Protein AF-0000000065780601 (afdb_homodimer)

Solvent-accessible surface area (backbone atoms only — not comparable to full-atom values): 18489 Å² total; per-residue (Å²): 105,70,64,53,46,48,47,38,50,72,31,42,46,76,39,71,47,32,96,43,83,76,26,50,31,74,37,64,61,49,22,31,56,34,36,69,33,41,49,44,54,45,48,54,55,41,64,73,44,72,86,64,72,60,55,32,28,30,16,36,70,53,62,6,26,47,55,23,36,40,34,15,58,74,68,60,27,23,38,42,67,35,33,52,77,89,72,63,92,61,67,62,46,74,34,68,38,72,49,102,80,61,71,47,53,38,25,33,48,57,82,72,43,46,71,75,35,30,33,34,40,24,37,49,64,37,39,58,32,47,69,59,50,32,48,47,51,52,41,43,74,43,46,22,43,58,51,38,34,40,26,50,33,30,31,70,90,51,42,10,65,60,55,38,42,75,69,57,23,48,76,46,61,65,35,77,48,79,81,92,106,71,63,53,46,48,46,37,50,72,30,41,47,76,39,71,46,33,97,42,81,76,24,52,30,75,38,62,62,50,22,32,56,33,35,69,33,40,48,44,54,44,50,53,54,41,64,74,44,70,83,65,71,60,54,31,29,30,15,36,71,54,62,6,25,46,56,24,35,40,33,15,57,74,70,60,27,24,38,41,66,34,32,52,76,89,73,62,92,61,65,63,48,75,32,68,39,72,49,100,78,60,71,48,54,38,26,33,49,58,81,73,43,46,74,76,36,28,33,36,40,25,37,48,65,37,39,59,34,47,71,58,52,31,47,47,52,53,40,43,75,43,45,24,42,57,52,38,33,38,26,51,32,29,32,70,90,52,41,10,65,60,54,38,41,74,71,55,25,48,75,47,61,65,35,76,47,78,82,91

Sequence (360 aa):
MTTQLDLIKSSIKSIPNYPKEGIIFRDITTLLEVPAAFKATIDLIVEQYRDKGITKVLGTESRGFIFGAPVALALGLPFELVRKPKKLPRETISQSYQLEYGQDTLEMHVDAISEGDNVLIIDDLLATGGTVEATVKLVQRLGGTVKHAAFVINLPELGGEKRLNNLGVDCYTLVNFEGHMTTQLDLIKSSIKSIPNYPKEGIIFRDITTLLEVPAAFKATIDLIVEQYRDKGITKVLGTESRGFIFGAPVALALGLPFELVRKPKKLPRETISQSYQLEYGQDTLEMHVDAISEGDNVLIIDDLLATGGTVEATVKLVQRLGGTVKHAAFVINLPELGGEKRLNNLGVDCYTLVNFEGH

Nearest PDB structures (foldseek):
  5znq-assembly1_B  TM=9.863E-01  e=1.635E-31  Yersinia pseudotuberculosis IP 32953
  8izj-assembly1_B  TM=9.910E-01  e=8.632E-31  Escherichia coli
  4lza-assembly1_B  TM=9.691E-01  e=2.434E-24  Thermoanaerobacter pseudethanolicus ATCC 33223
  4m0k-assembly2_D  TM=9.403E-01  e=2.024E-24  Rhodothermus marinus DSM 4252
  6hgq-assembly1_B  TM=9.469E-01  e=1.819E-22  Homo sapiens

Structure (mmCIF, N/CA/C/O backbone):
data_AF-0000000065780601-model_v1
#
loop_
_entity.id
_entity.type
_entity.pdbx_description
1 polymer 'Adenine phosphoribosyltransferase'
#
loop_
_atom_site.group_PDB
_atom_site.id
_atom_site.type_symbol
_atom_site.label_atom_id
_atom_site.label_alt_id
_atom_site.label_comp_id
_atom_site.label_asym_id
_atom_site.label_entity_id
_atom_site.label_seq_id
_atom_site.pdbx_PDB_ins_code
_atom_site.Cartn_x
_atom_site.Cartn_y
_atom_site.Cartn_z
_atom_site.occupancy
_atom_site.B_iso_or_equiv
_atom_site.auth_seq_id
_atom_site.auth_comp_id
_atom_site.auth_asym_id
_atom_site.auth_atom_id
_atom_site.pdbx_PDB_model_num
ATOM 1 N N . MET A 1 1 ? -12.992 21.047 -10.648 1 59.22 1 MET A N 1
ATOM 2 C CA . MET A 1 1 ? -12.453 20.797 -9.312 1 59.22 1 MET A CA 1
ATOM 3 C C . MET A 1 1 ? -13.57 20.422 -8.336 1 59.22 1 MET A C 1
ATOM 5 O O . MET A 1 1 ? -13.469 19.422 -7.625 1 59.22 1 MET A O 1
ATOM 9 N N . THR A 1 2 ? -14.531 21.125 -8.359 1 68.88 2 THR A N 1
ATOM 10 C CA . THR A 1 2 ? -15.656 20.891 -7.469 1 68.88 2 THR A CA 1
ATOM 11 C C . THR A 1 2 ? -16.281 19.531 -7.758 1 68.88 2 THR A C 1
ATOM 13 O O . THR A 1 2 ? -16.547 18.75 -6.84 1 68.88 2 THR A O 1
ATOM 16 N N . THR A 1 3 ? -16.219 19.172 -9.031 1 91.06 3 THR A N 1
ATOM 17 C CA . THR A 1 3 ? -16.859 17.922 -9.422 1 91.06 3 THR A CA 1
ATOM 18 C C . THR A 1 3 ? -15.992 16.719 -9.031 1 91.06 3 THR A C 1
ATOM 20 O O . THR A 1 3 ? -16.516 15.711 -8.555 1 91.06 3 THR A O 1
ATOM 23 N N . GLN A 1 4 ? -14.719 16.891 -9.078 1 96.12 4 GLN A N 1
ATOM 24 C CA . GLN A 1 4 ? -13.82 15.797 -8.711 1 96.12 4 GLN A CA 1
ATOM 25 C C . GLN A 1 4 ? -13.844 15.547 -7.211 1 96.12 4 GLN A C 1
ATOM 27 O O . GLN A 1 4 ? -13.891 14.398 -6.766 1 96.12 4 GLN A O 1
ATOM 32 N N . LEU A 1 5 ? -13.82 16.656 -6.465 1 97.88 5 LEU A N 1
ATOM 33 C CA . LEU A 1 5 ? -13.844 16.547 -5.012 1 97.88 5 LEU A CA 1
ATOM 34 C C . LEU A 1 5 ? -15.156 15.93 -4.539 1 97.88 5 LEU A C 1
ATOM 36 O O . LEU A 1 5 ? -15.172 15.133 -3.598 1 97.88 5 LEU A O 1
ATOM 40 N N . ASP A 1 6 ? -16.219 16.266 -5.223 1 98 6 ASP A N 1
ATOM 41 C CA . ASP A 1 6 ? -17.516 15.695 -4.898 1 98 6 ASP A CA 1
ATOM 42 C C . ASP A 1 6 ? -17.547 14.195 -5.184 1 98 6 ASP A C 1
ATOM 44 O O . ASP A 1 6 ? -18.094 13.414 -4.402 1 98 6 ASP A O 1
ATOM 48 N N . LEU A 1 7 ? -16.984 13.836 -6.309 1 98.56 7 LEU A N 1
ATOM 49 C CA . LEU A 1 7 ? -16.906 12.422 -6.66 1 98.56 7 LEU A CA 1
ATOM 50 C C . LEU A 1 7 ? -16.094 11.648 -5.617 1 98.56 7 LEU A C 1
ATOM 52 O O . LEU A 1 7 ? -16.516 10.578 -5.18 1 98.56 7 LEU A O 1
ATOM 56 N N . ILE A 1 8 ? -14.977 12.203 -5.203 1 98.81 8 ILE A N 1
ATOM 57 C CA . ILE A 1 8 ? -14.133 11.57 -4.195 1 98.81 8 ILE A CA 1
ATOM 58 C C . ILE A 1 8 ? -14.914 11.422 -2.891 1 98.81 8 ILE A C 1
ATOM 60 O O . ILE A 1 8 ? -14.984 10.328 -2.328 1 98.81 8 ILE A O 1
ATOM 64 N N . LYS A 1 9 ? -15.516 12.492 -2.436 1 98.38 9 LYS A N 1
ATOM 65 C CA . LYS A 1 9 ? -16.219 12.484 -1.161 1 98.38 9 LYS A CA 1
ATOM 66 C C . LYS A 1 9 ? -17.375 11.492 -1.182 1 98.38 9 LYS A C 1
ATOM 68 O O . LYS A 1 9 ? -17.562 10.727 -0.23 1 98.38 9 LYS A O 1
ATOM 73 N N . SER A 1 10 ? -18.094 11.461 -2.312 1 98.25 10 SER A N 1
ATOM 74 C CA . SER A 1 10 ? -19.266 10.594 -2.404 1 98.25 10 SER A CA 1
ATOM 75 C C . SER A 1 10 ? -18.859 9.133 -2.537 1 98.25 10 SER A C 1
ATOM 77 O O . SER A 1 10 ? -19.688 8.234 -2.348 1 98.25 10 SER A O 1
ATOM 79 N N . SER A 1 11 ? -17.625 8.867 -2.869 1 98.56 11 SER A N 1
ATOM 80 C CA . SER A 1 11 ? -17.141 7.496 -3.037 1 98.56 11 SER A CA 1
ATOM 81 C C . SER A 1 11 ? -16.656 6.918 -1.713 1 98.56 11 SER A C 1
ATOM 83 O O . SER A 1 11 ? -16.297 5.742 -1.641 1 98.56 11 SER A O 1
ATOM 85 N N . ILE A 1 12 ? -16.656 7.707 -0.646 1 98.44 12 ILE A N 1
ATOM 86 C CA . ILE A 1 12 ? -16.188 7.246 0.657 1 98.44 12 ILE A CA 1
ATOM 87 C C . ILE A 1 12 ? -17.391 6.996 1.574 1 98.44 12 ILE A C 1
ATOM 89 O O . ILE A 1 12 ? -18.094 7.93 1.945 1 98.44 12 ILE A O 1
ATOM 93 N N . LYS A 1 13 ? -17.547 5.801 1.965 1 97.31 13 LYS A N 1
ATOM 94 C CA . LYS A 1 13 ? -18.672 5.426 2.828 1 97.31 13 LYS A CA 1
ATOM 95 C C . LYS A 1 13 ? -18.312 5.621 4.301 1 97.31 13 LYS A C 1
ATOM 97 O O . LYS A 1 13 ? -17.188 5.359 4.711 1 97.31 13 LYS A O 1
ATOM 102 N N . SER A 1 14 ? -19.234 6.051 5.043 1 97.31 14 SER A N 1
ATOM 103 C CA . SER A 1 14 ? -19.125 6.16 6.496 1 97.31 14 SER A CA 1
ATOM 104 C C . SER A 1 14 ? -19.719 4.938 7.191 1 97.31 14 SER A C 1
ATOM 106 O O . SER A 1 14 ? -20.891 4.613 6.992 1 97.31 14 SER A O 1
ATOM 108 N N . ILE A 1 15 ? -18.906 4.254 7.93 1 97.31 15 ILE A N 1
ATOM 109 C CA . ILE A 1 15 ? -19.312 3.053 8.648 1 97.31 15 ILE A CA 1
ATOM 110 C C . ILE A 1 15 ? -19.438 3.359 10.141 1 97.31 15 ILE A C 1
ATOM 112 O O . ILE A 1 15 ? -18.438 3.578 10.82 1 97.31 15 ILE A O 1
ATOM 116 N N . PRO A 1 16 ? -20.562 3.342 10.648 1 95.56 16 PRO A N 1
ATOM 117 C CA . PRO A 1 16 ? -20.719 3.645 12.07 1 95.56 16 PRO A CA 1
ATOM 118 C C . PRO A 1 16 ? -20.25 2.508 12.977 1 95.56 16 PRO A C 1
ATOM 120 O O . PRO A 1 16 ? -20.25 1.346 12.562 1 95.56 16 PRO A O 1
ATOM 123 N N . ASN A 1 17 ? -19.797 2.844 14.219 1 94.69 17 ASN A N 1
ATOM 124 C CA . ASN A 1 17 ? -19.469 1.913 15.297 1 94.69 17 ASN A CA 1
ATOM 125 C C . ASN A 1 17 ? -18.359 0.953 14.898 1 94.69 17 ASN A C 1
ATOM 127 O O . ASN A 1 17 ? -18.453 -0.25 15.148 1 94.69 17 ASN A O 1
ATOM 131 N N . TYR A 1 18 ? -17.406 1.501 14.234 1 93.38 18 TYR A N 1
ATOM 132 C CA . TYR A 1 18 ? -16.188 0.772 13.867 1 93.38 18 TYR A CA 1
ATOM 133 C C . TYR A 1 18 ? -14.953 1.629 14.078 1 93.38 18 TYR A C 1
ATOM 135 O O . TYR A 1 18 ? -14.914 2.791 13.672 1 93.38 18 TYR A O 1
ATOM 143 N N . PRO A 1 19 ? -13.992 1.051 14.609 1 90.94 19 PRO A N 1
ATOM 144 C CA . PRO A 1 19 ? -13.844 -0.302 15.156 1 90.94 19 PRO A CA 1
ATOM 145 C C . PRO A 1 19 ? -14.547 -0.48 16.5 1 90.94 19 PRO A C 1
ATOM 147 O O . PRO A 1 19 ? -14.688 -1.606 16.984 1 90.94 19 PRO A O 1
ATOM 150 N N . LYS A 1 20 ? -14.938 0.721 17.094 1 91 20 LYS A N 1
ATOM 151 C CA . LYS A 1 20 ? -15.664 0.668 18.359 1 91 20 LYS A CA 1
ATOM 152 C C . LYS A 1 20 ? -16.969 1.455 18.266 1 91 20 LYS A C 1
ATOM 154 O O . LYS A 1 20 ? -17.141 2.287 17.375 1 91 20 LYS A O 1
ATOM 159 N N . GLU A 1 21 ? -17.766 1.156 19.219 1 93.38 21 GLU A N 1
ATOM 160 C CA . GLU A 1 21 ? -19.031 1.875 19.281 1 93.38 21 GLU A CA 1
ATOM 161 C C . GLU A 1 21 ? -18.812 3.383 19.375 1 93.38 21 GLU A C 1
ATOM 163 O O . GLU A 1 21 ? -17.938 3.844 20.109 1 93.38 21 GLU A O 1
ATOM 168 N N . GLY A 1 22 ? -19.625 4.172 18.594 1 92 22 GLY A N 1
ATOM 169 C CA . GLY A 1 22 ? -19.547 5.625 18.672 1 92 22 GLY A CA 1
ATOM 170 C C . GLY A 1 22 ? -18.625 6.234 17.641 1 92 22 GLY A C 1
ATOM 171 O O . GLY A 1 22 ? -18.641 7.449 17.422 1 92 22 GLY A O 1
ATOM 172 N N . ILE A 1 23 ? -17.812 5.402 16.984 1 92.19 23 ILE A N 1
ATOM 173 C CA . ILE A 1 23 ? -16.844 5.883 16.016 1 92.19 23 ILE A CA 1
ATOM 174 C C . ILE A 1 23 ? -17.406 5.727 14.602 1 92.19 23 ILE A C 1
ATOM 176 O O . ILE A 1 23 ? -18.016 4.711 14.289 1 92.19 23 ILE A O 1
ATOM 180 N N . ILE A 1 24 ? -17.234 6.773 13.836 1 95.5 24 ILE A N 1
ATOM 181 C CA . ILE A 1 24 ? -17.594 6.684 12.422 1 95.5 24 ILE A CA 1
ATOM 182 C C . ILE A 1 24 ? -16.328 6.473 11.586 1 95.5 24 ILE A C 1
ATOM 184 O O . ILE A 1 24 ? -15.477 7.363 11.5 1 95.5 24 ILE A O 1
ATOM 188 N N . PHE A 1 25 ? -16.281 5.359 11 1 96.38 25 PHE A N 1
ATOM 189 C CA . PHE A 1 25 ? -15.125 5.016 10.172 1 96.38 25 PHE A CA 1
ATOM 190 C C . PHE A 1 25 ? -15.336 5.461 8.734 1 96.38 25 PHE A C 1
ATOM 192 O O . PHE A 1 25 ? -16.391 5.215 8.148 1 96.38 25 PHE A O 1
ATOM 199 N N . ARG A 1 26 ? -14.375 6.129 8.188 1 97.62 26 ARG A N 1
ATOM 200 C CA . ARG A 1 26 ? -14.398 6.5 6.773 1 97.62 26 ARG A CA 1
ATOM 201 C C . ARG A 1 26 ? -13.68 5.457 5.922 1 97.62 26 ARG A C 1
ATOM 203 O O . ARG A 1 26 ? -12.453 5.363 5.953 1 97.62 26 ARG A O 1
ATOM 210 N N . ASP A 1 27 ? -14.438 4.734 5.195 1 97.75 27 ASP A N 1
ATOM 211 C CA . ASP A 1 27 ? -13.93 3.566 4.48 1 97.75 27 ASP A CA 1
ATOM 212 C C . ASP A 1 27 ? -13.328 3.965 3.137 1 97.75 27 ASP A C 1
ATOM 214 O O . ASP A 1 27 ? -14.047 4.152 2.154 1 97.75 27 ASP A O 1
ATOM 218 N N . ILE A 1 28 ? -12.023 4.012 3.078 1 97.94 28 ILE A N 1
ATOM 219 C CA . ILE A 1 28 ? -11.312 4.434 1.877 1 97.94 28 ILE A CA 1
ATOM 220 C C . ILE A 1 28 ? -11.438 3.363 0.796 1 97.94 28 ILE A C 1
ATOM 222 O O . ILE A 1 28 ? -11.203 3.633 -0.384 1 97.94 28 ILE A O 1
ATOM 226 N N . THR A 1 29 ? -11.773 2.076 1.163 1 98.38 29 THR A N 1
ATOM 227 C CA . THR A 1 29 ? -11.828 1.005 0.174 1 98.38 29 THR A CA 1
ATOM 228 C C . THR A 1 29 ? -12.93 1.271 -0.85 1 98.38 29 THR A C 1
ATOM 230 O O . THR A 1 29 ? -12.797 0.897 -2.018 1 98.38 29 THR A O 1
ATOM 233 N N . THR A 1 30 ? -14 1.952 -0.439 1 98.69 30 THR A N 1
ATOM 234 C CA . THR A 1 30 ? -15.094 2.223 -1.367 1 98.69 30 THR A CA 1
ATOM 235 C C . THR A 1 30 ? -14.664 3.23 -2.43 1 98.69 30 THR A C 1
ATOM 237 O O . THR A 1 30 ? -15.141 3.184 -3.566 1 98.69 30 THR A O 1
ATOM 240 N N . LEU A 1 31 ? -13.758 4.109 -2.092 1 98.81 31 LEU A N 1
ATOM 241 C CA . LEU A 1 31 ? -13.172 5.016 -3.072 1 98.81 31 LEU A CA 1
ATOM 242 C C . LEU A 1 31 ? -12.367 4.242 -4.113 1 98.81 31 LEU A C 1
ATOM 244 O O . LEU A 1 31 ? -12.453 4.535 -5.309 1 98.81 31 LEU A O 1
ATOM 248 N N . LEU A 1 32 ? -11.609 3.225 -3.705 1 98.88 32 LEU A N 1
ATOM 249 C CA . LEU A 1 32 ? -10.758 2.418 -4.574 1 98.88 32 LEU A CA 1
ATOM 250 C C . LEU A 1 32 ? -11.594 1.575 -5.527 1 98.88 32 LEU A C 1
ATOM 252 O O . LEU A 1 32 ? -11.102 1.135 -6.57 1 98.88 32 LEU A O 1
ATOM 256 N N . GLU A 1 33 ? -12.859 1.367 -5.203 1 98.56 33 GLU A N 1
ATOM 257 C CA . GLU A 1 33 ? -13.781 0.583 -6.02 1 98.56 33 GLU A CA 1
ATOM 258 C C . GLU A 1 33 ? -14.352 1.417 -7.16 1 98.56 33 GLU A C 1
ATOM 260 O O . GLU A 1 33 ? -15.008 0.884 -8.062 1 98.56 33 GLU A O 1
ATOM 265 N N . VAL A 1 34 ? -14.078 2.721 -7.105 1 98.69 34 VAL A N 1
ATOM 266 C CA . VAL A 1 34 ? -14.516 3.652 -8.141 1 98.69 34 VAL A CA 1
ATOM 267 C C . VAL A 1 34 ? -13.305 4.207 -8.883 1 98.69 34 VAL A C 1
ATOM 269 O O . VAL A 1 34 ? -12.719 5.207 -8.469 1 98.69 34 VAL A O 1
ATOM 272 N N . PRO A 1 35 ? -12.992 3.594 -10.062 1 98.81 35 PRO A N 1
ATOM 273 C CA . PRO A 1 35 ? -11.758 3.934 -10.773 1 98.81 35 PRO A CA 1
ATOM 274 C C . PRO A 1 35 ? -11.625 5.43 -11.039 1 98.81 35 PRO A C 1
ATOM 276 O O . PRO A 1 35 ? -10.547 6 -10.867 1 98.81 35 PRO A O 1
ATOM 279 N N . ALA A 1 36 ? -12.68 6.086 -11.375 1 98.75 36 ALA A N 1
ATOM 280 C CA . ALA A 1 36 ? -12.625 7.516 -11.664 1 98.75 36 ALA A CA 1
ATOM 281 C C . ALA A 1 36 ? -12.289 8.32 -10.406 1 98.75 36 ALA A C 1
ATOM 283 O O . ALA A 1 36 ? -11.555 9.312 -10.477 1 98.75 36 ALA A O 1
ATOM 284 N N . ALA A 1 37 ? -12.797 7.934 -9.258 1 98.88 37 ALA A N 1
ATOM 285 C CA . ALA A 1 37 ? -12.508 8.617 -8 1 98.88 37 ALA A CA 1
ATOM 286 C C . ALA A 1 37 ? -11.047 8.406 -7.59 1 98.88 37 ALA A C 1
ATOM 288 O O . ALA A 1 37 ? -10.391 9.336 -7.133 1 98.88 37 ALA A O 1
ATOM 289 N N . PHE A 1 38 ? -10.617 7.156 -7.754 1 98.88 38 PHE A N 1
ATOM 290 C CA . PHE A 1 38 ? -9.227 6.852 -7.449 1 98.88 38 PHE A CA 1
ATOM 291 C C . PHE A 1 38 ? -8.289 7.672 -8.328 1 98.88 38 PHE A C 1
ATOM 293 O O . PHE A 1 38 ? -7.359 8.312 -7.824 1 98.88 38 PHE A O 1
ATOM 300 N N . LYS A 1 39 ? -8.57 7.715 -9.594 1 98.88 39 LYS A N 1
ATOM 301 C CA . LYS A 1 39 ? -7.773 8.5 -10.531 1 98.88 39 LYS A CA 1
ATOM 302 C C . LYS A 1 39 ? -7.801 9.977 -10.172 1 98.88 39 LYS A C 1
ATOM 304 O O . LYS A 1 39 ? -6.766 10.648 -10.203 1 98.88 39 LYS A O 1
ATOM 309 N N . ALA A 1 40 ? -8.961 10.508 -9.844 1 98.88 40 ALA A N 1
ATOM 310 C CA . ALA A 1 40 ? -9.086 11.914 -9.469 1 98.88 40 ALA A CA 1
ATOM 311 C C . ALA A 1 40 ? -8.242 12.227 -8.242 1 98.88 40 ALA A C 1
ATOM 313 O O . ALA A 1 40 ? -7.605 13.281 -8.172 1 98.88 40 ALA A O 1
ATOM 314 N N . THR A 1 41 ? -8.25 11.312 -7.293 1 98.94 41 THR A N 1
ATOM 315 C CA . THR A 1 41 ? -7.469 11.484 -6.07 1 98.94 41 THR A CA 1
ATOM 316 C C . THR A 1 41 ? -5.984 11.641 -6.395 1 98.94 41 THR A C 1
ATOM 318 O O . THR A 1 41 ? -5.348 12.602 -5.949 1 98.94 41 THR A O 1
ATOM 321 N N . ILE A 1 42 ? -5.453 10.734 -7.199 1 98.88 42 ILE A N 1
ATOM 322 C CA . ILE A 1 42 ? -4.035 10.75 -7.547 1 98.88 42 ILE A CA 1
ATOM 323 C C . ILE A 1 42 ? -3.719 11.992 -8.367 1 98.88 42 ILE A C 1
ATOM 325 O O . ILE A 1 42 ? -2.74 12.695 -8.094 1 98.88 42 ILE A O 1
ATOM 329 N N . ASP A 1 43 ? -4.547 12.297 -9.32 1 98.81 43 ASP A N 1
ATOM 330 C CA . ASP A 1 43 ? -4.312 13.422 -10.219 1 98.81 43 ASP A CA 1
ATOM 331 C C . ASP A 1 43 ? -4.246 14.742 -9.445 1 98.81 43 ASP A C 1
ATOM 333 O O . ASP A 1 43 ? -3.381 15.578 -9.703 1 98.81 43 ASP A O 1
ATOM 337 N N . LEU A 1 44 ? -5.137 14.945 -8.523 1 98.81 44 LEU A N 1
ATOM 338 C CA . LEU A 1 44 ? -5.184 16.188 -7.758 1 98.81 44 LEU A CA 1
ATOM 339 C C . LEU A 1 44 ? -3.93 16.344 -6.906 1 98.81 44 LEU A C 1
ATOM 341 O O . LEU A 1 44 ? -3.357 17.438 -6.836 1 98.81 44 LEU A O 1
ATOM 345 N N . ILE A 1 45 ? -3.51 15.266 -6.27 1 98.81 45 ILE A N 1
ATOM 346 C CA . ILE A 1 45 ? -2.314 15.344 -5.434 1 98.81 45 ILE A CA 1
ATOM 347 C C . ILE A 1 45 ? -1.09 15.602 -6.309 1 98.81 45 ILE A C 1
ATOM 349 O O . ILE A 1 45 ? -0.248 16.438 -5.98 1 98.81 45 ILE A O 1
ATOM 353 N N . VAL A 1 46 ? -0.979 14.906 -7.426 1 98.88 46 VAL A N 1
ATOM 354 C CA . VAL A 1 46 ? 0.143 15.07 -8.344 1 98.88 46 VAL A CA 1
ATOM 355 C C . VAL A 1 46 ? 0.191 16.516 -8.844 1 98.88 46 VAL A C 1
ATOM 357 O O . VAL A 1 46 ? 1.257 17.125 -8.867 1 98.88 46 VAL A O 1
ATOM 360 N N . GLU A 1 47 ? -0.954 17.016 -9.234 1 98.62 47 GLU A N 1
ATOM 361 C CA . GLU A 1 47 ? -1.028 18.375 -9.742 1 98.62 47 GLU A CA 1
ATOM 362 C C . GLU A 1 47 ? -0.587 19.375 -8.672 1 98.62 47 GLU A C 1
ATOM 364 O O . GLU A 1 47 ? 0.126 20.344 -8.977 1 98.62 47 GLU A O 1
ATOM 369 N N . GLN A 1 48 ? -0.945 19.172 -7.465 1 98.5 48 GLN A N 1
ATOM 370 C CA . GLN A 1 48 ? -0.631 20.047 -6.352 1 98.5 48 GLN A CA 1
ATOM 371 C C . GLN A 1 48 ? 0.876 20.156 -6.137 1 98.5 48 GLN A C 1
ATOM 373 O O . GLN A 1 48 ? 1.385 21.203 -5.746 1 98.5 48 GLN A O 1
ATOM 378 N N . TYR A 1 49 ? 1.619 19.062 -6.473 1 98.44 49 TYR A N 1
ATOM 379 C CA . TYR A 1 49 ? 2.994 19.031 -5.988 1 98.44 49 TYR A CA 1
ATOM 380 C C . TYR A 1 49 ? 3.979 18.922 -7.145 1 98.44 49 TYR A C 1
ATOM 382 O O . TYR A 1 49 ? 5.188 18.828 -6.93 1 98.44 49 TYR A O 1
ATOM 390 N N . ARG A 1 50 ? 3.584 18.891 -8.367 1 97.25 50 ARG A N 1
ATOM 391 C CA . ARG A 1 50 ? 4.41 18.766 -9.562 1 97.25 50 ARG A CA 1
ATOM 392 C C . ARG A 1 50 ? 5.512 19.812 -9.594 1 97.25 50 ARG A C 1
ATOM 394 O O . ARG A 1 50 ? 6.629 19.531 -10.031 1 97.25 50 ARG A O 1
ATOM 401 N N . ASP A 1 51 ? 5.336 21 -9.078 1 96.5 51 ASP A N 1
ATOM 402 C CA . ASP A 1 51 ? 6.309 22.078 -9.188 1 96.5 51 ASP A CA 1
ATOM 403 C C . ASP A 1 51 ? 6.672 22.641 -7.812 1 96.5 51 ASP A C 1
ATOM 405 O O . ASP A 1 51 ? 6.879 23.844 -7.652 1 96.5 51 ASP A O 1
ATOM 409 N N . LYS A 1 52 ? 6.785 21.688 -6.875 1 97.5 52 LYS A N 1
ATOM 410 C CA . LYS A 1 52 ? 7.047 22.172 -5.52 1 97.5 52 LYS A CA 1
ATOM 411 C C . LYS A 1 52 ? 8.43 21.734 -5.043 1 97.5 52 LYS A C 1
ATOM 413 O O . LYS A 1 52 ? 8.734 21.828 -3.852 1 97.5 52 LYS A O 1
ATOM 418 N N . GLY A 1 53 ? 9.195 21.172 -5.949 1 97.94 53 GLY A N 1
ATOM 419 C CA . GLY A 1 53 ? 10.57 20.828 -5.621 1 97.94 53 GLY A CA 1
ATOM 420 C C . GLY A 1 53 ? 10.68 19.594 -4.742 1 97.94 53 GLY A C 1
ATOM 421 O O . GLY A 1 53 ? 11.672 19.422 -4.023 1 97.94 53 GLY A O 1
ATOM 422 N N . ILE A 1 54 ? 9.664 18.797 -4.68 1 98.81 54 ILE A N 1
ATOM 423 C CA . ILE A 1 54 ? 9.695 17.531 -3.945 1 98.81 54 ILE A CA 1
ATOM 424 C C . ILE A 1 54 ? 10.766 16.609 -4.543 1 98.81 54 ILE A C 1
ATOM 426 O O . ILE A 1 54 ? 10.883 16.516 -5.766 1 98.81 54 ILE A O 1
ATOM 430 N N . THR A 1 55 ? 11.508 15.984 -3.68 1 98.81 55 THR A N 1
ATOM 431 C CA . THR A 1 55 ? 12.57 15.117 -4.18 1 98.81 55 THR A CA 1
ATOM 432 C C . THR A 1 55 ? 12.25 13.656 -3.896 1 98.81 55 THR A C 1
ATOM 434 O O . THR A 1 55 ? 12.828 12.758 -4.512 1 98.81 55 THR A O 1
ATOM 437 N N . LYS A 1 56 ? 11.352 13.375 -2.865 1 98.81 56 LYS A N 1
ATOM 438 C CA . LYS A 1 56 ? 10.938 12.023 -2.492 1 98.81 56 LYS A CA 1
ATOM 439 C C . LYS A 1 56 ? 9.508 12.016 -1.973 1 98.81 56 LYS A C 1
ATOM 441 O O . LYS A 1 56 ? 9.039 13 -1.396 1 98.81 56 LYS A O 1
ATOM 446 N N . VAL A 1 57 ? 8.844 10.992 -2.152 1 98.94 57 VAL A N 1
ATOM 447 C CA . VAL A 1 57 ? 7.523 10.75 -1.574 1 98.94 57 VAL A CA 1
ATOM 448 C C . VAL A 1 57 ? 7.613 9.656 -0.513 1 98.94 57 VAL A C 1
ATOM 450 O O . VAL A 1 57 ? 8.281 8.641 -0.715 1 98.94 57 VAL A O 1
ATOM 453 N N . LEU A 1 58 ? 7.012 9.859 0.596 1 98.88 58 LEU A N 1
ATOM 454 C CA . LEU A 1 58 ? 6.945 8.883 1.674 1 98.88 58 LEU A CA 1
ATOM 455 C C . LEU A 1 58 ? 5.508 8.414 1.897 1 98.88 58 LEU A C 1
ATOM 457 O O . LEU A 1 58 ? 4.582 9.227 1.904 1 98.88 58 LEU A O 1
ATOM 461 N N . GLY A 1 59 ? 5.367 7.125 2.041 1 98.62 59 GLY A N 1
ATOM 462 C CA . GLY A 1 59 ? 4.094 6.543 2.438 1 98.62 59 GLY A CA 1
ATOM 463 C C . GLY A 1 59 ? 4.148 5.844 3.783 1 98.62 59 GLY A C 1
ATOM 464 O O . GLY A 1 59 ? 5.094 5.105 4.066 1 98.62 59 GLY A O 1
ATOM 465 N N . THR A 1 60 ? 3.172 6.027 4.555 1 97.56 60 THR A N 1
ATOM 466 C CA . THR A 1 60 ? 3.105 5.375 5.859 1 97.56 60 THR A CA 1
ATOM 467 C C . THR A 1 60 ? 2.283 4.09 5.781 1 97.56 60 THR A C 1
ATOM 469 O O . THR A 1 60 ? 1.258 4.043 5.098 1 97.56 60 THR A O 1
ATOM 472 N N . GLU A 1 61 ? 2.701 3.055 6.422 1 96.62 61 GLU A N 1
ATOM 473 C CA . GLU A 1 61 ? 2.025 1.76 6.406 1 96.62 61 GLU A CA 1
ATOM 474 C C . GLU A 1 61 ? 0.65 1.847 7.059 1 96.62 61 GLU A C 1
ATOM 476 O O . GLU A 1 61 ? 0.515 2.373 8.164 1 96.62 61 GLU A O 1
ATOM 481 N N . SER A 1 62 ? -0.32 1.194 6.293 1 96.88 62 SER A N 1
ATOM 482 C CA . SER A 1 62 ? -0.251 0.531 4.996 1 96.88 62 SER A CA 1
ATOM 483 C C . SER A 1 62 ? -1.011 1.317 3.932 1 96.88 62 SER A C 1
ATOM 485 O O . SER A 1 62 ? -0.632 1.31 2.758 1 96.88 62 SER A O 1
ATOM 487 N N . ARG A 1 63 ? -2.049 2.086 4.508 1 98.12 63 ARG A N 1
ATOM 488 C CA . ARG A 1 63 ? -2.943 2.707 3.535 1 98.12 63 ARG A CA 1
ATOM 489 C C . ARG A 1 63 ? -2.264 3.879 2.836 1 98.12 63 ARG A C 1
ATOM 491 O O . ARG A 1 63 ? -2.619 4.227 1.708 1 98.12 63 ARG A O 1
ATOM 498 N N . GLY A 1 64 ? -1.213 4.398 3.447 1 98.56 64 GLY A N 1
ATOM 499 C CA . GLY A 1 64 ? -0.411 5.418 2.795 1 98.56 64 GLY A CA 1
ATOM 500 C C . GLY A 1 64 ? 0.27 4.93 1.531 1 98.56 64 GLY A C 1
ATOM 501 O O . GLY A 1 64 ? 0.611 5.723 0.654 1 98.56 64 GLY A O 1
ATOM 502 N N . PHE A 1 65 ? 0.507 3.607 1.451 1 98.88 65 PHE A N 1
ATOM 503 C CA . PHE A 1 65 ? 1.146 3.029 0.275 1 98.88 65 PHE A CA 1
ATOM 504 C C . PHE A 1 65 ? 0.229 3.121 -0.939 1 98.88 65 PHE A C 1
ATOM 506 O O . PHE A 1 65 ? 0.698 3.297 -2.066 1 98.88 65 PHE A O 1
ATOM 513 N N . ILE A 1 66 ? -1.05 3.021 -0.691 1 98.88 66 ILE A N 1
ATOM 514 C CA . ILE A 1 66 ? -2.059 2.924 -1.741 1 98.88 66 ILE A CA 1
ATOM 515 C C . ILE A 1 66 ? -2.066 4.203 -2.57 1 98.88 66 ILE A C 1
ATOM 517 O O . ILE A 1 66 ? -2.258 4.16 -3.789 1 98.88 66 ILE A O 1
ATOM 521 N N . PHE A 1 67 ? -1.818 5.328 -1.9 1 98.88 67 PHE A N 1
ATOM 522 C CA . PHE A 1 67 ? -1.862 6.621 -2.572 1 98.88 67 PHE A CA 1
ATOM 523 C C . PHE A 1 67 ? -0.455 7.137 -2.848 1 98.88 67 PHE A C 1
ATOM 525 O O . PHE A 1 67 ? -0.205 7.75 -3.889 1 98.88 67 PHE A O 1
ATOM 532 N N . GLY A 1 68 ? 0.471 6.84 -1.936 1 98.88 68 GLY A N 1
ATOM 533 C CA . GLY A 1 68 ? 1.837 7.32 -2.064 1 98.88 68 GLY A CA 1
ATOM 534 C C . GLY A 1 68 ? 2.566 6.734 -3.26 1 98.88 68 GLY A C 1
ATOM 535 O O . GLY A 1 68 ? 3.287 7.445 -3.963 1 98.88 68 GLY A O 1
ATOM 536 N N . ALA A 1 69 ? 2.344 5.465 -3.516 1 98.88 69 ALA A N 1
ATOM 537 C CA . ALA A 1 69 ? 3.055 4.781 -4.594 1 98.88 69 ALA A CA 1
ATOM 538 C C . ALA A 1 69 ? 2.672 5.355 -5.953 1 98.88 69 ALA A C 1
ATOM 540 O O . ALA A 1 69 ? 3.539 5.777 -6.723 1 98.88 69 ALA A O 1
ATOM 541 N N . PRO A 1 70 ? 1.396 5.445 -6.293 1 98.94 70 PRO A N 1
ATOM 542 C CA . PRO A 1 70 ? 1.064 6.012 -7.602 1 98.94 70 PRO A CA 1
ATOM 543 C C . PRO A 1 70 ? 1.454 7.484 -7.723 1 98.94 70 PRO A C 1
ATOM 545 O O . PRO A 1 70 ? 1.785 7.949 -8.812 1 98.94 70 PRO A O 1
ATOM 548 N N . VAL A 1 71 ? 1.42 8.258 -6.609 1 98.94 71 VAL A N 1
ATOM 549 C CA . VAL A 1 71 ? 1.841 9.648 -6.668 1 98.94 71 VAL A CA 1
ATOM 550 C C . VAL A 1 71 ? 3.336 9.727 -6.969 1 98.94 71 VAL A C 1
ATOM 552 O O . VAL A 1 71 ? 3.762 10.5 -7.828 1 98.94 71 VAL A O 1
ATOM 555 N N . ALA A 1 72 ? 4.148 8.938 -6.262 1 98.94 72 ALA A N 1
ATOM 556 C CA . ALA A 1 72 ? 5.586 8.891 -6.52 1 98.94 72 ALA A CA 1
ATOM 557 C C . ALA A 1 72 ? 5.867 8.516 -7.969 1 98.94 72 ALA A C 1
ATOM 559 O O . ALA A 1 72 ? 6.711 9.133 -8.625 1 98.94 72 ALA A O 1
ATOM 560 N N . LEU A 1 73 ? 5.133 7.5 -8.438 1 98.88 73 LEU A N 1
ATOM 561 C CA . LEU A 1 73 ? 5.27 7.031 -9.812 1 98.88 73 LEU A CA 1
ATOM 562 C C . LEU A 1 73 ? 4.969 8.148 -10.805 1 98.88 73 LEU A C 1
ATOM 564 O O . LEU A 1 73 ? 5.746 8.391 -11.727 1 98.88 73 LEU A O 1
ATOM 568 N N . ALA A 1 74 ? 3.891 8.867 -10.586 1 98.88 74 ALA A N 1
ATOM 569 C CA . ALA A 1 74 ? 3.445 9.922 -11.492 1 98.88 74 ALA A CA 1
ATOM 570 C C . ALA A 1 74 ? 4.418 11.102 -11.484 1 98.88 74 ALA A C 1
ATOM 572 O O . ALA A 1 74 ? 4.641 11.734 -12.523 1 98.88 74 ALA A O 1
ATOM 573 N N . LEU A 1 75 ? 5.031 11.359 -10.328 1 98.81 75 LEU A N 1
ATOM 574 C CA . LEU A 1 75 ? 5.953 12.477 -10.195 1 98.81 75 LEU A CA 1
ATOM 575 C C . LEU A 1 75 ? 7.355 12.086 -10.656 1 98.81 75 LEU A C 1
ATOM 577 O O . LEU A 1 75 ? 8.227 12.945 -10.805 1 98.81 75 LEU A O 1
ATOM 581 N N . GLY A 1 76 ? 7.562 10.75 -10.867 1 98.69 76 GLY A N 1
ATOM 582 C CA . GLY A 1 76 ? 8.883 10.273 -11.242 1 98.69 76 GLY A CA 1
ATOM 583 C C . GLY A 1 76 ? 9.906 10.406 -10.133 1 98.69 76 GLY A C 1
ATOM 584 O O . GLY A 1 76 ? 11.055 10.773 -10.375 1 98.69 76 GLY A O 1
ATOM 585 N N . LEU A 1 77 ? 9.508 10.156 -8.914 1 98.88 77 LEU A N 1
ATOM 586 C CA . LEU A 1 77 ? 10.359 10.336 -7.738 1 98.88 77 LEU A CA 1
ATOM 587 C C . LEU A 1 77 ? 10.523 9.031 -6.977 1 98.88 77 LEU A C 1
ATOM 589 O O . LEU A 1 77 ? 9.688 8.133 -7.086 1 98.88 77 LEU A O 1
ATOM 593 N N . PRO A 1 78 ? 11.586 8.906 -6.16 1 98.94 78 PRO A N 1
ATOM 594 C CA . PRO A 1 78 ? 11.719 7.758 -5.262 1 98.94 78 PRO A CA 1
ATOM 595 C C . PRO A 1 78 ? 10.578 7.668 -4.254 1 98.94 78 PRO A C 1
ATOM 597 O O . PRO A 1 78 ? 10.062 8.695 -3.801 1 98.94 78 PRO A O 1
ATOM 600 N N . PHE A 1 79 ? 10.195 6.473 -3.984 1 98.94 79 PHE A N 1
ATOM 601 C CA . PHE A 1 79 ? 9.164 6.203 -2.986 1 98.94 79 PHE A CA 1
ATOM 602 C C . PHE A 1 79 ? 9.758 5.496 -1.774 1 98.94 79 PHE A C 1
ATOM 604 O O . PHE A 1 79 ? 10.328 4.41 -1.9 1 98.94 79 PHE A O 1
ATOM 611 N N . GLU A 1 80 ? 9.633 6.086 -0.595 1 98.88 80 GLU A N 1
ATOM 612 C CA . GLU A 1 80 ? 10.188 5.543 0.642 1 98.88 80 GLU A CA 1
ATOM 613 C C . GLU A 1 80 ? 9.078 5.086 1.587 1 98.88 80 GLU A C 1
ATOM 615 O O . GLU A 1 80 ? 8.008 5.691 1.636 1 98.88 80 GLU A O 1
ATOM 620 N N . LEU A 1 81 ? 9.383 4.074 2.352 1 98.88 81 LEU A N 1
ATOM 621 C CA . LEU A 1 81 ? 8.375 3.488 3.229 1 98.88 81 LEU A CA 1
ATOM 622 C C . LEU A 1 81 ? 8.672 3.811 4.691 1 98.88 81 LEU A C 1
ATOM 624 O O . LEU A 1 81 ? 9.828 3.777 5.113 1 98.88 81 LEU A O 1
ATOM 628 N N . VAL A 1 82 ? 7.695 4.184 5.395 1 98.81 82 VAL A N 1
ATOM 629 C CA . VAL A 1 82 ? 7.699 4.246 6.852 1 98.81 82 VAL A CA 1
ATOM 630 C C . VAL A 1 82 ? 6.809 3.141 7.418 1 98.81 82 VAL A C 1
ATOM 632 O O . VAL A 1 82 ? 5.625 3.049 7.074 1 98.81 82 VAL A O 1
ATOM 635 N N . ARG A 1 83 ? 7.402 2.281 8.242 1 98.69 83 ARG A N 1
ATOM 636 C CA . ARG A 1 83 ? 6.676 1.084 8.648 1 98.69 83 ARG A CA 1
ATOM 637 C C . ARG A 1 83 ? 6.824 0.837 10.148 1 98.69 83 ARG A C 1
ATOM 639 O O . ARG A 1 83 ? 7.605 1.514 10.82 1 98.69 83 ARG A O 1
ATOM 646 N N . LYS A 1 84 ? 6.004 -0.043 10.633 1 97.62 84 LYS A N 1
ATOM 647 C CA . LYS A 1 84 ? 6.152 -0.505 12.016 1 97.62 84 LYS A CA 1
ATOM 648 C C . LYS A 1 84 ? 7.465 -1.26 12.203 1 97.62 84 LYS A C 1
ATOM 650 O O . LYS A 1 84 ? 8.109 -1.652 11.227 1 97.62 84 LYS A O 1
ATOM 655 N N . PRO A 1 85 ? 7.852 -1.44 13.461 1 97.5 85 PRO A N 1
ATOM 656 C CA . PRO A 1 85 ? 9.141 -2.08 13.727 1 97.5 85 PRO A CA 1
ATOM 657 C C . PRO A 1 85 ? 9.242 -3.48 13.133 1 97.5 85 PRO A C 1
ATOM 659 O O . PRO A 1 85 ? 8.242 -4.203 13.07 1 97.5 85 PRO A O 1
ATOM 662 N N . LYS A 1 86 ? 10.43 -3.812 12.641 1 95.19 86 LYS A N 1
ATOM 663 C CA . LYS A 1 86 ? 10.82 -5.152 12.211 1 95.19 86 LYS A CA 1
ATOM 664 C C . LYS A 1 86 ? 10.266 -5.469 10.82 1 95.19 86 LYS A C 1
ATOM 666 O O . LYS A 1 86 ? 10.195 -6.637 10.43 1 95.19 86 LYS A O 1
ATOM 671 N N . LYS A 1 87 ? 9.867 -4.406 10.109 1 96.69 87 LYS A N 1
ATOM 672 C CA . LYS A 1 87 ? 9.312 -4.637 8.773 1 96.69 87 LYS A CA 1
ATOM 673 C C . LYS A 1 87 ? 10.273 -4.156 7.691 1 96.69 87 LYS A C 1
ATOM 675 O O . LYS A 1 87 ? 9.992 -4.301 6.496 1 96.69 87 LYS A O 1
ATOM 680 N N . LEU A 1 88 ? 11.383 -3.617 8.062 1 98.12 88 LEU A N 1
ATOM 681 C CA . LEU A 1 88 ? 12.398 -3.105 7.148 1 98.12 88 LEU A CA 1
ATOM 682 C C . LEU A 1 88 ? 13.719 -3.848 7.332 1 98.12 88 LEU A C 1
ATOM 684 O O . LEU A 1 88 ? 14.164 -4.066 8.461 1 98.12 88 LEU A O 1
ATOM 688 N N . PRO A 1 89 ? 14.375 -4.207 6.273 1 97.19 89 PRO A N 1
ATOM 689 C CA . PRO A 1 89 ? 15.445 -5.203 6.363 1 97.19 89 PRO A CA 1
ATOM 690 C C . PRO A 1 89 ? 16.828 -4.574 6.586 1 97.19 89 PRO A C 1
ATOM 692 O O . PRO A 1 89 ? 17.781 -5.277 6.918 1 97.19 89 PRO A O 1
ATOM 695 N N . ARG A 1 90 ? 16.953 -3.299 6.32 1 97.94 90 ARG A N 1
ATOM 696 C CA . ARG A 1 90 ? 18.25 -2.633 6.492 1 97.94 90 ARG A CA 1
ATOM 697 C C . ARG A 1 90 ? 18.266 -1.808 7.777 1 97.94 90 ARG A C 1
ATOM 699 O O . ARG A 1 90 ? 17.312 -1.834 8.555 1 97.94 90 ARG A O 1
ATOM 706 N N . GLU A 1 91 ? 19.359 -1.139 8.031 1 98 91 GLU A N 1
ATOM 707 C CA . GLU A 1 91 ? 19.469 -0.318 9.227 1 98 91 GLU A CA 1
ATOM 708 C C . GLU A 1 91 ? 18.359 0.724 9.297 1 98 91 GLU A C 1
ATOM 710 O O . GLU A 1 91 ? 18.047 1.365 8.297 1 98 91 GLU A O 1
ATOM 715 N N . THR A 1 92 ? 17.75 0.877 10.539 1 98.62 92 THR A N 1
ATOM 716 C CA . THR A 1 92 ? 16.609 1.768 10.68 1 98.62 92 THR A CA 1
ATOM 717 C C . THR A 1 92 ? 16.797 2.717 11.859 1 98.62 92 THR A C 1
ATOM 719 O O . THR A 1 92 ? 17.641 2.479 12.727 1 98.62 92 THR A O 1
ATOM 722 N N . ILE A 1 93 ? 16.109 3.783 11.82 1 98.62 93 ILE A N 1
ATOM 723 C CA . ILE A 1 93 ? 15.844 4.617 12.984 1 98.62 93 ILE A CA 1
ATOM 724 C C . ILE A 1 93 ? 14.359 4.539 13.344 1 98.62 93 ILE A C 1
ATOM 726 O O . ILE A 1 93 ? 13.531 4.195 12.5 1 98.62 93 ILE A O 1
ATOM 730 N N . SER A 1 94 ? 14.086 4.863 14.641 1 98.69 94 SER A N 1
ATOM 731 C CA . SER A 1 94 ? 12.711 4.699 15.117 1 98.69 94 SER A CA 1
ATOM 732 C C . SER A 1 94 ? 12.211 5.969 15.797 1 98.69 94 SER A C 1
ATOM 734 O O . SER A 1 94 ? 13.008 6.785 16.266 1 98.69 94 SER A O 1
ATOM 736 N N . GLN A 1 95 ? 11 6.188 15.75 1 98.44 95 GLN A N 1
ATOM 737 C CA . GLN A 1 95 ? 10.305 7.27 16.438 1 98.44 95 GLN A CA 1
ATOM 738 C C . GLN A 1 95 ? 8.992 6.781 17.047 1 98.44 95 GLN A C 1
ATOM 740 O O . GLN A 1 95 ? 8.117 6.281 16.344 1 98.44 95 GLN A O 1
ATOM 745 N N . SER A 1 96 ? 8.891 6.938 18.328 1 97.31 96 SER A N 1
ATOM 746 C CA . SER A 1 96 ? 7.648 6.586 19.016 1 97.31 96 SER A CA 1
ATOM 747 C C . SER A 1 96 ? 6.711 7.789 19.109 1 97.31 96 SER A C 1
ATOM 749 O O . SER A 1 96 ? 7.16 8.938 19.047 1 97.31 96 SER A O 1
ATOM 751 N N . TYR A 1 97 ? 5.441 7.527 19.141 1 94.19 97 TYR A N 1
ATOM 752 C CA . TYR A 1 97 ? 4.434 8.57 19.312 1 94.19 97 TYR A CA 1
ATOM 753 C C . TYR A 1 97 ? 3.242 8.055 20.109 1 94.19 97 TYR A C 1
ATOM 755 O O . TYR A 1 97 ? 2.98 6.852 20.141 1 94.19 97 TYR A O 1
ATOM 763 N N . GLN A 1 98 ? 2.562 8.891 20.734 1 89.31 98 GLN A N 1
ATOM 764 C CA . GLN A 1 98 ? 1.49 8.547 21.672 1 89.31 98 GLN A CA 1
ATOM 765 C C . GLN A 1 98 ? 0.167 8.352 20.938 1 89.31 98 GLN A C 1
ATOM 767 O O . GLN A 1 98 ? -0.172 9.133 20.031 1 89.31 98 GLN A O 1
ATOM 772 N N . LEU A 1 99 ? -0.482 7.324 21.297 1 85.25 99 LEU A N 1
ATOM 773 C CA . LEU A 1 99 ? -1.867 7.078 20.906 1 85.25 99 LEU A CA 1
ATOM 774 C C . LEU A 1 99 ? -2.816 7.418 22.062 1 85.25 99 LEU A C 1
ATOM 776 O O . LEU A 1 99 ? -2.379 7.859 23.125 1 85.25 99 LEU A O 1
ATOM 780 N N . GLU A 1 100 ? -4.195 7.414 21.688 1 77.31 100 GLU A N 1
ATOM 781 C CA . GLU A 1 100 ? -5.152 7.605 22.766 1 77.31 100 GLU A CA 1
ATOM 782 C C . GLU A 1 100 ? -4.871 6.652 23.922 1 77.31 100 GLU A C 1
ATOM 784 O O . GLU A 1 100 ? -4.879 7.062 25.094 1 77.31 100 GLU A O 1
ATOM 789 N N . TYR A 1 101 ? -4.559 5.344 23.469 1 80.75 101 TYR A N 1
ATOM 790 C CA . TYR A 1 101 ? -4.156 4.34 24.453 1 80.75 101 TYR A CA 1
ATOM 791 C C . TYR A 1 101 ? -2.846 3.676 24.047 1 80.75 101 TYR A C 1
ATOM 793 O O . TYR A 1 101 ? -2.783 2.9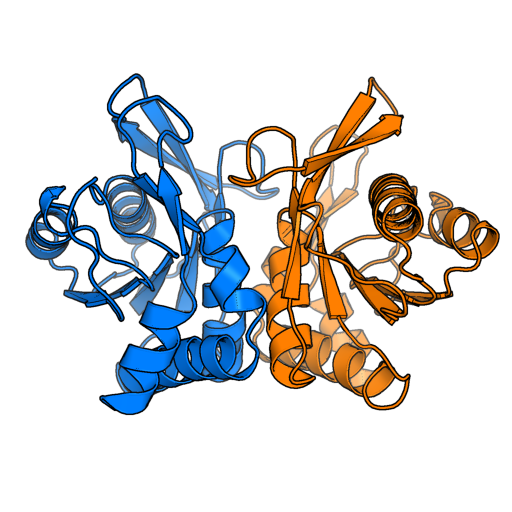94 23.016 1 80.75 101 TYR A O 1
ATOM 801 N N . GLY A 1 102 ? -1.799 3.973 24.734 1 89.56 102 GLY A N 1
ATOM 802 C CA . GLY A 1 102 ? -0.518 3.326 24.5 1 89.56 102 GLY A CA 1
ATOM 803 C C . GLY A 1 102 ? 0.382 4.113 23.562 1 89.56 102 GLY A C 1
ATOM 804 O O . GLY A 1 102 ? 0.265 5.34 23.469 1 89.56 102 GLY A O 1
ATOM 805 N N . GLN A 1 103 ? 1.383 3.43 23.062 1 93.38 103 GLN A N 1
ATOM 806 C CA . GLN A 1 103 ? 2.361 4.039 22.156 1 93.38 103 GLN A CA 1
ATOM 807 C C . GLN A 1 103 ? 2.605 3.164 20.938 1 93.38 103 GLN A C 1
ATOM 809 O O . GLN A 1 103 ? 2.436 1.944 21 1 93.38 103 GLN A O 1
ATOM 814 N N . ASP A 1 104 ? 2.852 3.838 19.922 1 95 104 ASP A N 1
ATOM 815 C CA . ASP A 1 104 ? 3.268 3.139 18.719 1 95 104 ASP A CA 1
ATOM 816 C C . ASP A 1 104 ? 4.625 3.639 18.234 1 95 104 ASP A C 1
ATOM 818 O O . ASP A 1 104 ? 5.109 4.68 18.688 1 95 104 ASP A O 1
ATOM 822 N N . THR A 1 105 ? 5.289 2.824 17.438 1 98.12 105 THR A N 1
ATOM 823 C CA . THR A 1 105 ? 6.613 3.164 16.938 1 98.12 105 THR A CA 1
ATOM 824 C C . THR A 1 105 ? 6.672 2.971 15.414 1 98.12 105 THR A C 1
ATOM 826 O O . THR A 1 105 ? 6.133 1.996 14.891 1 98.12 105 THR A O 1
ATOM 829 N N . LEU A 1 106 ? 7.301 3.936 14.773 1 98.62 106 LEU A N 1
ATOM 830 C CA . LEU A 1 106 ? 7.562 3.85 13.344 1 98.62 106 LEU A CA 1
ATOM 831 C C . LEU A 1 106 ? 9.062 3.756 13.07 1 98.62 106 LEU A C 1
ATOM 833 O O . LEU A 1 106 ? 9.867 4.254 13.852 1 98.62 106 LEU A O 1
ATOM 837 N N . GLU A 1 107 ? 9.367 3.111 11.977 1 98.81 107 GLU A N 1
ATOM 838 C CA . GLU A 1 107 ? 10.758 2.99 11.555 1 98.81 107 GLU A CA 1
ATOM 839 C C . GLU A 1 107 ? 10.93 3.408 10.094 1 98.81 107 GLU A C 1
ATOM 841 O O . GLU A 1 107 ? 9.984 3.32 9.305 1 98.81 107 GLU A O 1
ATOM 846 N N . MET A 1 108 ? 12.125 3.848 9.797 1 98.69 108 MET A N 1
ATOM 847 C CA . MET A 1 108 ? 12.57 4.211 8.461 1 98.69 108 MET A CA 1
ATOM 848 C C . MET A 1 108 ? 14.023 3.791 8.234 1 98.69 108 MET A C 1
ATOM 850 O O . MET A 1 108 ? 14.828 3.807 9.172 1 98.69 108 MET A O 1
ATOM 854 N N . HIS A 1 109 ? 14.336 3.34 7.02 1 98.75 109 HIS A N 1
ATOM 855 C CA . HIS A 1 109 ? 15.734 3.053 6.719 1 98.75 109 HIS A CA 1
ATOM 856 C C . HIS A 1 109 ? 16.609 4.297 6.887 1 98.75 109 HIS A C 1
ATOM 858 O O . HIS A 1 109 ? 16.203 5.391 6.48 1 98.75 109 HIS A O 1
ATOM 864 N N . VAL A 1 110 ? 17.781 4.133 7.379 1 98.5 110 VAL A N 1
ATOM 865 C CA . VAL A 1 110 ? 18.672 5.254 7.641 1 98.5 110 VAL A CA 1
ATOM 866 C C . VAL A 1 110 ? 19.094 5.906 6.324 1 98.5 110 VAL A C 1
ATOM 868 O O . VAL A 1 110 ? 19.312 7.117 6.266 1 98.5 110 VAL A O 1
ATOM 871 N N . ASP A 1 111 ? 19.094 5.098 5.277 1 98.25 111 ASP A N 1
ATOM 872 C CA . ASP A 1 111 ? 19.578 5.621 4.004 1 98.25 111 ASP A CA 1
ATOM 873 C C . ASP A 1 111 ? 18.422 6.027 3.1 1 98.25 111 ASP A C 1
ATOM 875 O O . ASP A 1 111 ? 18.609 6.281 1.909 1 98.25 111 ASP A O 1
ATOM 879 N N . ALA A 1 112 ? 17.203 6.082 3.639 1 98.25 112 ALA A N 1
ATOM 880 C CA . ALA A 1 112 ? 16.031 6.461 2.857 1 98.25 112 ALA A CA 1
ATOM 881 C C . ALA A 1 112 ? 16.047 7.953 2.539 1 98.25 112 ALA A C 1
ATOM 883 O O . ALA A 1 112 ? 15.445 8.391 1.551 1 98.25 112 ALA A O 1
ATOM 884 N N . ILE A 1 113 ? 16.688 8.727 3.402 1 98.5 113 ILE A N 1
ATOM 885 C CA . ILE A 1 113 ? 16.719 10.18 3.277 1 98.5 113 ILE A CA 1
ATOM 886 C C . ILE A 1 113 ? 18.156 10.672 3.205 1 98.5 113 ILE A C 1
ATOM 888 O O . ILE A 1 113 ? 19.016 10.18 3.936 1 98.5 113 ILE A O 1
ATOM 892 N N . SER A 1 114 ? 18.344 11.539 2.303 1 96.94 114 SER A N 1
ATOM 893 C CA . SER A 1 114 ? 19.625 12.234 2.209 1 96.94 114 SER A CA 1
ATOM 894 C C . SER A 1 114 ? 19.484 13.711 2.568 1 96.94 114 SER A C 1
ATOM 896 O O . SER A 1 114 ? 18.391 14.281 2.447 1 96.94 114 SER A O 1
ATOM 898 N N . GLU A 1 115 ? 20.594 14.234 2.943 1 96.44 115 GLU A N 1
ATOM 899 C CA . GLU A 1 115 ? 20.578 15.672 3.217 1 96.44 115 GLU A CA 1
ATOM 900 C C . GLU A 1 115 ? 20.062 16.453 2.018 1 96.44 115 GLU A C 1
ATOM 902 O O . GLU A 1 115 ? 20.469 16.203 0.88 1 96.44 115 GLU A O 1
ATOM 907 N N . GLY A 1 116 ? 19.141 17.375 2.297 1 95.12 116 GLY A N 1
ATOM 908 C CA . GLY A 1 116 ? 18.625 18.219 1.233 1 95.12 116 GLY A CA 1
ATOM 909 C C . GLY A 1 116 ? 17.328 17.703 0.641 1 95.12 116 GLY A C 1
ATOM 910 O O . GLY A 1 116 ? 16.641 18.438 -0.088 1 95.12 116 GLY A O 1
ATOM 911 N N . ASP A 1 117 ? 16.984 16.484 0.942 1 98.5 117 ASP A N 1
ATOM 912 C CA . ASP A 1 117 ? 15.727 15.953 0.44 1 98.5 117 ASP A CA 1
ATOM 913 C C . ASP A 1 117 ? 14.547 16.812 0.915 1 98.5 117 ASP A C 1
ATOM 915 O O . ASP A 1 117 ? 14.5 17.203 2.078 1 98.5 117 ASP A O 1
ATOM 919 N N . ASN A 1 118 ? 13.703 17.156 0.043 1 98.75 118 ASN A N 1
ATOM 920 C CA . ASN A 1 118 ? 12.391 17.719 0.316 1 98.75 118 ASN A CA 1
ATOM 921 C C . ASN A 1 118 ? 11.281 16.688 0.139 1 98.75 118 ASN A C 1
ATOM 923 O O . ASN A 1 118 ? 10.906 16.359 -0.988 1 98.75 118 ASN A O 1
ATOM 927 N N . VAL A 1 119 ? 10.734 16.266 1.24 1 98.81 119 VAL A N 1
ATOM 928 C CA . VAL A 1 119 ? 9.938 15.031 1.24 1 98.81 119 VAL A CA 1
ATOM 929 C C . VAL A 1 119 ? 8.453 15.375 1.321 1 98.81 119 VAL A C 1
ATOM 931 O O . VAL A 1 119 ? 8.055 16.25 2.1 1 98.81 119 VAL A O 1
ATOM 934 N N . LEU A 1 120 ? 7.684 14.773 0.486 1 98.94 120 LEU A N 1
ATOM 935 C CA . LEU A 1 120 ? 6.23 14.797 0.593 1 98.94 120 LEU A CA 1
ATOM 936 C C . LEU A 1 120 ? 5.723 13.547 1.311 1 98.94 120 LEU A C 1
ATOM 938 O O . LEU A 1 120 ? 5.996 12.422 0.883 1 98.94 120 LEU A O 1
ATOM 942 N N . ILE A 1 121 ? 4.992 13.695 2.422 1 98.94 121 ILE A N 1
ATOM 943 C CA . ILE A 1 121 ? 4.395 12.57 3.133 1 98.94 121 ILE A CA 1
ATOM 944 C C . ILE A 1 121 ? 2.953 12.367 2.67 1 98.94 121 ILE A C 1
ATOM 946 O O . ILE A 1 121 ? 2.188 13.336 2.576 1 98.94 121 ILE A O 1
ATOM 950 N N . ILE A 1 122 ? 2.596 11.148 2.389 1 98.88 122 ILE A N 1
ATOM 951 C CA . ILE A 1 122 ? 1.235 10.836 1.965 1 98.88 122 ILE A CA 1
ATOM 952 C C . ILE A 1 122 ? 0.623 9.812 2.918 1 98.88 122 ILE A C 1
ATOM 954 O O . ILE A 1 122 ? 1.252 8.805 3.242 1 98.88 122 ILE A O 1
ATOM 958 N N . ASP A 1 123 ? -0.514 10.047 3.381 1 98.44 123 ASP A N 1
ATOM 959 C CA . ASP A 1 123 ? -1.354 9.117 4.129 1 98.44 123 ASP A CA 1
ATOM 960 C C . ASP A 1 123 ? -2.818 9.234 3.711 1 98.44 123 ASP A C 1
ATOM 962 O O . ASP A 1 123 ? -3.197 10.195 3.033 1 98.44 123 ASP A O 1
ATOM 966 N N . ASP A 1 124 ? -3.639 8.273 4.082 1 98.44 124 ASP A N 1
ATOM 967 C CA . ASP A 1 124 ? -5.023 8.281 3.615 1 98.44 124 ASP A CA 1
ATOM 968 C C . ASP A 1 124 ? -5.871 9.242 4.441 1 98.44 124 ASP A C 1
ATOM 970 O O . ASP A 1 124 ? -6.781 9.891 3.914 1 98.44 124 ASP A O 1
ATOM 974 N N . LEU A 1 125 ? -5.559 9.328 5.781 1 98 125 LEU A N 1
ATOM 975 C CA . LEU A 1 125 ? -6.465 10.031 6.684 1 98 125 LEU A CA 1
ATOM 976 C C . LEU A 1 125 ? -5.688 10.797 7.746 1 98 125 LEU A C 1
ATOM 978 O O . LEU A 1 125 ? -4.758 10.266 8.352 1 98 125 LEU A O 1
ATOM 982 N N . LEU A 1 126 ? -6.043 12.078 7.941 1 97.75 126 LEU A N 1
ATOM 983 C CA . LEU A 1 126 ? -5.508 12.922 9 1 97.75 126 LEU A CA 1
ATOM 984 C C . LEU A 1 126 ? -6.484 13.016 10.172 1 97.75 126 LEU A C 1
ATOM 986 O O . LEU A 1 126 ? -7.547 13.625 10.047 1 97.75 126 LEU A O 1
ATOM 990 N N . ALA A 1 127 ? -6.141 12.391 11.188 1 95.19 127 ALA A N 1
ATOM 991 C CA . ALA A 1 127 ? -6.898 12.508 12.438 1 95.19 127 ALA A CA 1
ATOM 992 C C . ALA A 1 127 ? -6.176 13.406 13.43 1 95.19 127 ALA A C 1
ATOM 994 O O . ALA A 1 127 ? -6.273 14.633 13.352 1 95.19 127 ALA A O 1
ATOM 995 N N . THR A 1 128 ? -5.363 12.82 14.32 1 95.31 128 THR A N 1
ATOM 996 C CA . THR A 1 128 ? -4.664 13.617 15.32 1 95.31 128 THR A CA 1
ATOM 997 C C . THR A 1 128 ? -3.33 14.117 14.781 1 95.31 128 THR A C 1
ATOM 999 O O . THR A 1 128 ? -2.729 15.031 15.352 1 95.31 128 THR A O 1
ATOM 1002 N N . GLY A 1 129 ? -2.826 13.438 13.758 1 96.75 129 GLY A N 1
ATOM 1003 C CA . GLY A 1 129 ? -1.579 13.844 13.133 1 96.75 129 GLY A CA 1
ATOM 1004 C C . GLY A 1 129 ? -0.358 13.188 13.742 1 96.75 129 GLY A C 1
ATOM 1005 O O . GLY A 1 129 ? 0.772 13.461 13.328 1 96.75 129 GLY A O 1
ATOM 1006 N N . GLY A 1 130 ? -0.57 12.266 14.703 1 96.38 130 GLY A N 1
ATOM 1007 C CA . GLY A 1 130 ? 0.525 11.625 15.406 1 96.38 130 GLY A CA 1
ATOM 1008 C C . GLY A 1 130 ? 1.455 10.852 14.5 1 96.38 130 GLY A C 1
ATOM 1009 O O . GLY A 1 130 ? 2.678 10.953 14.617 1 96.38 130 GLY A O 1
ATOM 1010 N N . THR A 1 131 ? 0.877 10.062 13.578 1 96.88 131 THR A N 1
ATOM 1011 C CA . THR A 1 131 ? 1.662 9.258 12.648 1 96.88 131 THR A CA 1
ATOM 1012 C C . THR A 1 131 ? 2.564 10.148 11.797 1 96.88 131 THR A C 1
ATOM 1014 O O . THR A 1 131 ? 3.77 9.906 11.703 1 96.88 131 THR A O 1
ATOM 1017 N N . VAL A 1 132 ? 2.027 11.188 11.258 1 98.19 132 VAL A N 1
ATOM 1018 C CA . VAL A 1 132 ? 2.775 12.055 10.344 1 98.19 132 VAL A CA 1
ATOM 1019 C C . VAL A 1 132 ? 3.809 12.859 11.133 1 98.19 132 VAL A C 1
ATOM 1021 O O . VAL A 1 132 ? 4.922 13.086 10.648 1 98.19 132 VAL A O 1
ATOM 1024 N N . GLU A 1 133 ? 3.449 13.289 12.32 1 98.38 133 GLU A N 1
ATOM 1025 C CA . GLU A 1 133 ? 4.441 13.977 13.141 1 98.38 133 GLU A CA 1
ATOM 1026 C C . GLU A 1 133 ? 5.656 13.086 13.398 1 98.38 133 GLU A C 1
ATOM 1028 O O . GLU A 1 133 ? 6.797 13.539 13.289 1 98.38 133 GLU A O 1
ATOM 1033 N N . ALA A 1 134 ? 5.41 11.836 13.82 1 98.5 134 ALA A N 1
ATOM 1034 C CA . ALA A 1 134 ? 6.508 10.891 14.031 1 98.5 134 ALA A CA 1
ATOM 1035 C C . ALA A 1 134 ? 7.344 10.734 12.766 1 98.5 134 ALA A C 1
ATOM 1037 O O . ALA A 1 134 ? 8.57 10.656 12.836 1 98.5 134 ALA A O 1
ATOM 1038 N N . THR A 1 135 ? 6.703 10.703 11.641 1 98.69 135 THR A N 1
ATOM 1039 C CA . THR A 1 135 ? 7.379 10.562 10.359 1 98.69 135 THR A CA 1
ATOM 1040 C C . THR A 1 135 ? 8.227 11.797 10.055 1 98.69 135 THR A C 1
ATOM 1042 O O . THR A 1 135 ? 9.359 11.68 9.594 1 98.69 135 THR A O 1
ATOM 1045 N N . VAL A 1 136 ? 7.691 12.992 10.289 1 98.75 136 VAL A N 1
ATOM 1046 C CA . VAL A 1 136 ? 8.414 14.242 10.102 1 98.75 136 VAL A CA 1
ATOM 1047 C C . VAL A 1 136 ? 9.711 14.219 10.922 1 98.75 136 VAL A C 1
ATOM 1049 O O . VAL A 1 136 ? 10.781 14.547 10.406 1 98.75 136 VAL A O 1
ATOM 1052 N N . LYS A 1 137 ? 9.602 13.75 12.133 1 98.5 137 LYS A N 1
ATOM 1053 C CA . LYS A 1 137 ? 10.758 13.703 13.016 1 98.5 137 LYS A CA 1
ATOM 1054 C C . LYS A 1 137 ? 11.805 12.727 12.492 1 98.5 137 LYS A C 1
ATOM 1056 O O . LYS A 1 137 ? 13.008 13 12.562 1 98.5 137 LYS A O 1
ATOM 1061 N N . LEU A 1 138 ? 11.359 11.602 12.023 1 98.75 138 LEU A N 1
ATOM 1062 C CA . LEU A 1 138 ? 12.273 10.641 11.422 1 98.75 138 LEU A CA 1
ATOM 1063 C C . LEU A 1 138 ? 13.047 11.266 10.266 1 98.75 138 LEU A C 1
ATOM 1065 O O . LEU A 1 138 ? 14.266 11.148 10.188 1 98.75 138 LEU A O 1
ATOM 1069 N N . VAL A 1 139 ? 12.352 11.969 9.352 1 98.75 139 VAL A N 1
ATOM 1070 C CA . VAL A 1 139 ? 12.953 12.594 8.18 1 98.75 139 VAL A CA 1
ATOM 1071 C C . VAL A 1 139 ? 13.969 13.648 8.617 1 98.75 139 VAL A C 1
ATOM 1073 O O . VAL A 1 139 ? 15.086 13.695 8.102 1 98.75 139 VAL A O 1
ATOM 1076 N N . GLN A 1 140 ? 13.586 14.422 9.586 1 98.5 140 GLN A N 1
ATOM 1077 C CA . GLN A 1 140 ? 14.438 15.508 10.062 1 98.5 140 GLN A CA 1
ATOM 1078 C C . GLN A 1 140 ? 15.703 14.961 10.711 1 98.5 140 GLN A C 1
ATOM 1080 O O . GLN A 1 140 ? 16.797 15.516 10.516 1 98.5 140 GLN A O 1
ATOM 1085 N N . ARG A 1 141 ? 15.562 13.898 11.422 1 98.12 141 ARG A N 1
ATOM 1086 C CA . ARG A 1 141 ? 16.719 13.273 12.07 1 98.12 141 ARG A CA 1
ATOM 1087 C C . ARG A 1 141 ? 17.719 12.773 11.039 1 98.12 141 ARG A C 1
ATOM 1089 O O . ARG A 1 141 ? 18.922 12.672 11.328 1 98.12 141 ARG A O 1
ATOM 1096 N N . LEU A 1 142 ? 17.234 12.531 9.867 1 98.25 142 LEU A N 1
ATOM 1097 C CA . LEU A 1 142 ? 18.109 12.039 8.812 1 98.25 142 LEU A CA 1
ATOM 1098 C C . LEU A 1 142 ? 18.594 13.18 7.926 1 98.25 142 LEU A C 1
ATOM 1100 O O . LEU A 1 142 ? 19.266 12.953 6.926 1 98.25 1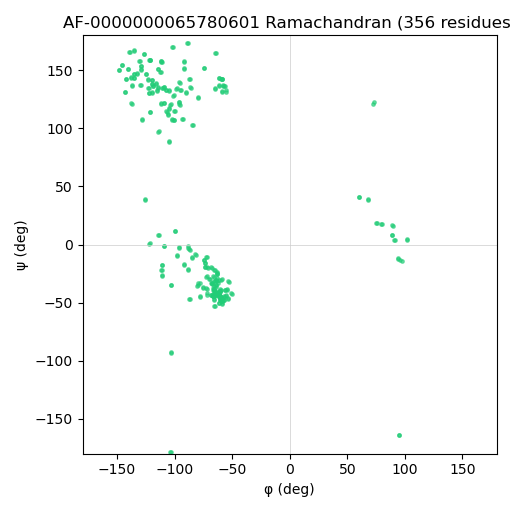42 LEU A O 1
ATOM 1104 N N . GLY A 1 143 ? 18.109 14.391 8.211 1 98 143 GLY A N 1
ATOM 1105 C CA . GLY A 1 143 ? 18.641 15.57 7.527 1 98 143 GLY A CA 1
ATOM 1106 C C . GLY A 1 143 ? 17.734 16.062 6.418 1 98 143 GLY A C 1
ATOM 1107 O O . GLY A 1 143 ? 18.094 17 5.688 1 98 143 GLY A O 1
ATOM 1108 N N . GLY A 1 144 ? 16.578 15.438 6.27 1 98.56 144 GLY A N 1
ATOM 1109 C CA . GLY A 1 144 ? 15.609 15.898 5.277 1 98.56 144 GLY A CA 1
ATOM 1110 C C . GLY A 1 144 ? 14.656 16.953 5.809 1 98.56 144 GLY A C 1
ATOM 1111 O O . GLY A 1 144 ? 14.672 17.266 7 1 98.56 144 GLY A O 1
ATOM 1112 N N . THR A 1 145 ? 13.883 17.469 4.895 1 98.56 145 THR A N 1
ATOM 1113 C CA . THR A 1 145 ? 12.859 18.438 5.242 1 98.56 145 THR A CA 1
ATOM 1114 C C . THR A 1 145 ? 11.484 17.969 4.797 1 98.56 145 THR A C 1
ATOM 1116 O O . THR A 1 145 ? 11.352 17.344 3.742 1 98.56 145 THR A O 1
ATOM 1119 N N . VAL A 1 146 ? 10.562 18.25 5.605 1 98.75 146 VAL A N 1
ATOM 1120 C CA . VAL A 1 146 ? 9.164 18.016 5.266 1 98.75 146 VAL A CA 1
ATOM 1121 C C . VAL A 1 146 ? 8.391 19.344 5.348 1 98.75 146 VAL A C 1
ATOM 1123 O O . VAL A 1 146 ? 8.188 19.875 6.438 1 98.75 146 VAL A O 1
ATOM 1126 N N . LYS A 1 147 ? 7.945 19.766 4.227 1 98.5 147 LYS A N 1
ATOM 1127 C CA . LYS A 1 147 ? 7.145 20.984 4.203 1 98.5 147 LYS A CA 1
ATOM 1128 C C . LYS A 1 147 ? 5.691 20.688 3.848 1 98.5 147 LYS A C 1
ATOM 1130 O O . LYS A 1 147 ? 4.805 21.516 4.059 1 98.5 147 LYS A O 1
ATOM 1135 N N . HIS A 1 148 ? 5.504 19.5 3.283 1 98.88 148 HIS A N 1
ATOM 1136 C CA . HIS A 1 148 ? 4.176 19.172 2.764 1 98.88 148 HIS A CA 1
ATOM 1137 C C . HIS A 1 148 ? 3.752 17.766 3.154 1 98.88 148 HIS A C 1
ATOM 1139 O O . HIS A 1 148 ? 4.574 16.844 3.17 1 98.88 148 HIS A O 1
ATOM 1145 N N . ALA A 1 149 ? 2.537 17.625 3.416 1 98.88 149 ALA A N 1
ATOM 1146 C CA . ALA A 1 149 ? 1.849 16.344 3.574 1 98.88 149 ALA A CA 1
ATOM 1147 C C . ALA A 1 149 ? 0.484 16.359 2.893 1 98.88 149 ALA A C 1
ATOM 1149 O O . ALA A 1 149 ? -0.182 17.406 2.857 1 98.88 149 ALA A O 1
ATOM 1150 N N . ALA A 1 150 ? 0.124 15.305 2.34 1 98.88 150 ALA A N 1
ATOM 1151 C CA . ALA A 1 150 ? -1.163 15.211 1.655 1 98.88 150 ALA A CA 1
ATOM 1152 C C . ALA A 1 150 ? -1.993 14.047 2.203 1 98.88 150 ALA A C 1
ATOM 1154 O O . ALA A 1 150 ? -1.448 13.008 2.57 1 98.88 150 ALA A O 1
ATOM 1155 N N . PHE A 1 151 ? -3.264 14.242 2.209 1 98.81 151 PHE A N 1
ATOM 1156 C CA . PHE A 1 151 ? -4.242 13.273 2.705 1 98.81 151 PHE A CA 1
ATOM 1157 C C . PHE A 1 151 ? -5.48 13.258 1.816 1 98.81 151 PHE A C 1
ATOM 1159 O O . PHE A 1 151 ? -5.836 14.273 1.221 1 98.81 151 PHE A O 1
ATOM 1166 N N . VAL A 1 152 ? -6.098 12.078 1.789 1 98.81 152 VAL A N 1
ATOM 1167 C CA . VAL A 1 152 ? -7.387 12 1.112 1 98.81 152 VAL A CA 1
ATOM 1168 C C . VAL A 1 152 ? -8.477 12.586 2.01 1 98.81 152 VAL A C 1
ATOM 1170 O O . VAL A 1 152 ? -9.266 13.43 1.572 1 98.81 152 VAL A O 1
ATOM 1173 N N . ILE A 1 153 ? -8.43 12.195 3.287 1 98.56 153 ILE A N 1
ATOM 1174 C CA . ILE A 1 153 ? -9.484 12.547 4.234 1 98.56 153 ILE A CA 1
ATOM 1175 C C . ILE A 1 153 ? -8.898 13.375 5.375 1 98.56 153 ILE A C 1
ATOM 1177 O O . ILE A 1 153 ? -7.824 13.055 5.895 1 98.56 153 ILE A O 1
ATOM 1181 N N . ASN A 1 154 ? -9.578 14.359 5.758 1 98.31 154 ASN A N 1
ATOM 1182 C CA . ASN A 1 154 ? -9.289 15.133 6.957 1 98.31 154 ASN A CA 1
ATOM 1183 C C . ASN A 1 154 ? -10.445 15.094 7.949 1 98.31 154 ASN A C 1
ATOM 1185 O O . ASN A 1 154 ? -11.609 15.195 7.555 1 98.31 154 ASN A O 1
ATOM 1189 N N . LEU A 1 155 ? -10.133 14.805 9.188 1 97.38 155 LEU A N 1
ATOM 1190 C CA . LEU A 1 155 ? -11.062 14.953 10.305 1 97.38 155 LEU A CA 1
ATOM 1191 C C . LEU A 1 155 ? -10.711 16.172 11.141 1 97.38 155 LEU A C 1
ATOM 1193 O O . LEU A 1 155 ? -10.047 16.062 12.164 1 97.38 155 LEU A O 1
ATOM 1197 N N . PRO A 1 156 ? -11.219 17.297 10.797 1 96.94 156 PRO A N 1
ATOM 1198 C CA . PRO A 1 156 ? -10.758 18.562 11.352 1 96.94 156 PRO A CA 1
ATOM 1199 C C . PRO A 1 156 ? -10.891 18.641 12.875 1 96.94 156 PRO A C 1
ATOM 1201 O O . PRO A 1 156 ? -10.055 19.234 13.547 1 96.94 156 PRO A O 1
ATOM 1204 N N . GLU A 1 157 ? -11.828 17.984 13.445 1 95.56 157 GLU A N 1
ATOM 1205 C CA . GLU A 1 157 ? -12.133 18.109 14.867 1 95.56 157 GLU A CA 1
ATOM 1206 C C . GLU A 1 157 ? -11.07 17.438 15.727 1 95.56 157 GLU A C 1
ATOM 1208 O O . GLU A 1 157 ? -11.008 17.656 16.938 1 95.56 157 GLU A O 1
ATOM 1213 N N . LEU A 1 158 ? -10.234 16.719 15.102 1 95.06 158 LEU A N 1
ATOM 1214 C CA . LEU A 1 158 ? -9.273 15.945 15.875 1 95.06 158 LEU A CA 1
ATOM 1215 C C . LEU A 1 158 ? -7.934 16.672 15.961 1 95.06 158 LEU A C 1
ATOM 1217 O O . LEU A 1 158 ? -7.008 16.203 16.625 1 95.06 158 LEU A O 1
ATOM 1221 N N . GLY A 1 159 ? -7.762 17.781 15.195 1 96.19 159 GLY A N 1
ATOM 1222 C CA . GLY A 1 159 ? -6.707 18.75 15.445 1 96.19 159 GLY A CA 1
ATOM 1223 C C . GLY A 1 159 ? -5.414 18.422 14.727 1 96.19 159 GLY A C 1
ATOM 1224 O O . GLY A 1 159 ? -4.387 19.078 14.961 1 96.19 159 GLY A O 1
ATOM 1225 N N . GLY A 1 160 ? -5.445 17.438 13.859 1 97.38 160 GLY A N 1
ATOM 1226 C CA . GLY A 1 160 ? -4.234 17 13.188 1 97.38 160 GLY A CA 1
ATOM 1227 C C . GLY A 1 160 ? -3.627 18.078 12.305 1 97.38 160 GLY A C 1
ATOM 1228 O O . GLY A 1 160 ? -2.406 18.25 12.273 1 97.38 160 GLY A O 1
ATOM 1229 N N . GLU A 1 161 ? -4.414 18.781 11.609 1 97.94 161 GLU A N 1
ATOM 1230 C CA . GLU A 1 161 ? -3.934 19.828 10.719 1 97.94 161 GLU A CA 1
ATOM 1231 C C . GLU A 1 161 ? -3.182 20.906 11.5 1 97.94 161 GLU A C 1
ATOM 1233 O O . GLU A 1 161 ? -2.092 21.328 11.102 1 97.94 161 GLU A O 1
ATOM 1238 N N . LYS A 1 162 ? -3.77 21.359 12.57 1 98.12 162 LYS A N 1
ATOM 1239 C CA . LYS A 1 162 ? -3.125 22.359 13.406 1 98.12 162 LYS A CA 1
ATOM 1240 C C . LYS A 1 162 ? -1.797 21.859 13.953 1 98.12 162 LYS A C 1
ATOM 1242 O O . LYS A 1 162 ? -0.8 22.578 13.953 1 98.12 162 LYS A O 1
ATOM 1247 N N . ARG A 1 163 ? -1.849 20.625 14.438 1 97.88 163 ARG A N 1
ATOM 1248 C CA . ARG A 1 163 ? -0.646 20 14.969 1 97.88 163 ARG A CA 1
ATOM 1249 C C . ARG A 1 163 ? 0.49 20.031 13.953 1 97.88 163 ARG A C 1
ATOM 1251 O O . ARG A 1 163 ? 1.608 20.438 14.281 1 97.88 163 ARG A O 1
ATOM 1258 N N . LEU A 1 164 ? 0.199 19.672 12.711 1 98.56 164 LEU A N 1
ATOM 1259 C CA . LEU A 1 164 ? 1.218 19.594 11.672 1 98.56 164 LEU A CA 1
ATOM 1260 C C . LEU A 1 164 ? 1.621 21 11.203 1 98.56 164 LEU A C 1
ATOM 1262 O O . LEU A 1 164 ? 2.797 21.25 10.93 1 98.56 164 LEU A O 1
ATOM 1266 N N . ASN A 1 165 ? 0.692 21.875 11.133 1 98.62 165 ASN A N 1
ATOM 1267 C CA . ASN A 1 165 ? 1.017 23.266 10.797 1 98.62 165 ASN A CA 1
ATOM 1268 C C . ASN A 1 165 ? 1.987 23.875 11.805 1 98.62 165 ASN A C 1
ATOM 1270 O O . ASN A 1 165 ? 2.9 24.609 11.422 1 98.62 165 ASN A O 1
ATOM 1274 N N . ASN A 1 166 ? 1.785 23.547 13.016 1 98.19 166 ASN A N 1
ATOM 1275 C CA . ASN A 1 166 ? 2.662 24.047 14.07 1 98.19 166 ASN A CA 1
ATOM 1276 C C . ASN A 1 166 ? 4.082 23.5 13.914 1 98.19 166 ASN A C 1
ATOM 1278 O O . ASN A 1 166 ? 5.035 24.109 14.43 1 98.19 166 ASN A O 1
ATOM 1282 N N . LEU A 1 167 ? 4.191 22.406 13.219 1 97.62 167 LEU A N 1
ATOM 1283 C CA . LEU A 1 167 ? 5.504 21.844 12.938 1 97.62 167 LEU A CA 1
ATOM 1284 C C . LEU A 1 167 ? 6.086 22.422 11.656 1 97.62 167 LEU A C 1
ATOM 1286 O O . LEU A 1 167 ? 7.184 22.047 11.234 1 97.62 167 LEU A O 1
ATOM 1290 N N . GLY A 1 168 ? 5.328 23.281 11.008 1 98.19 168 GLY A N 1
ATOM 1291 C CA . GLY A 1 168 ? 5.777 23.875 9.758 1 98.19 168 GLY A CA 1
ATOM 1292 C C . GLY A 1 168 ? 5.41 23.047 8.539 1 98.19 168 GLY A C 1
ATOM 1293 O O . GLY A 1 168 ? 5.996 23.219 7.465 1 98.19 168 GLY A O 1
ATOM 1294 N N . VAL A 1 169 ? 4.48 22.125 8.703 1 98.75 169 VAL A N 1
ATOM 1295 C CA . VAL A 1 169 ? 4.07 21.25 7.602 1 98.75 169 VAL A CA 1
ATOM 1296 C C . VAL A 1 169 ? 2.721 21.719 7.059 1 98.75 169 VAL A C 1
ATOM 1298 O O . VAL A 1 169 ? 1.73 21.766 7.789 1 98.75 169 VAL A O 1
ATOM 1301 N N . ASP A 1 170 ? 2.68 22.062 5.809 1 98.56 170 ASP A N 1
ATOM 1302 C CA . ASP A 1 170 ? 1.438 22.406 5.121 1 98.56 170 ASP A CA 1
ATOM 1303 C C . ASP A 1 170 ? 0.667 21.156 4.719 1 98.56 170 ASP A C 1
ATOM 1305 O O . ASP A 1 170 ? 1.198 20.297 4.02 1 98.56 170 ASP A O 1
ATOM 1309 N N . CYS A 1 171 ? -0.522 21.125 5.098 1 98.56 171 CYS A N 1
ATOM 1310 C CA . CYS A 1 171 ? -1.352 19.953 4.816 1 98.56 171 CYS A CA 1
ATOM 1311 C C . CYS A 1 171 ? -2.273 20.203 3.631 1 98.56 171 CYS A C 1
ATOM 1313 O O . CYS A 1 171 ? -2.938 21.25 3.568 1 98.56 171 CYS A O 1
ATOM 1315 N N . TYR A 1 172 ? -2.266 19.344 2.668 1 98.75 172 TYR A N 1
ATOM 1316 C CA . TYR A 1 172 ? -3.234 19.312 1.578 1 98.75 172 TYR A CA 1
ATOM 1317 C C . TYR A 1 172 ? -4.207 18.156 1.743 1 98.75 172 TYR A C 1
ATOM 1319 O O . TYR A 1 172 ? -3.799 16.984 1.72 1 98.75 172 TYR A O 1
ATOM 1327 N N . THR A 1 173 ? -5.43 18.422 1.956 1 98.62 173 THR A N 1
ATOM 1328 C CA . THR A 1 173 ? -6.461 17.406 2.148 1 98.62 173 THR A CA 1
ATOM 1329 C C . THR A 1 173 ? -7.543 17.531 1.075 1 98.62 173 THR A C 1
ATOM 1331 O O . THR A 1 173 ? -7.906 18.625 0.674 1 98.62 173 THR A O 1
ATOM 1334 N N . LEU A 1 174 ? -8.047 16.469 0.605 1 98.62 174 LEU A N 1
ATOM 1335 C CA . LEU A 1 174 ? -8.984 16.5 -0.509 1 98.62 174 LEU A CA 1
ATOM 1336 C C . LEU A 1 174 ? -10.414 16.688 -0.01 1 98.62 174 LEU A C 1
ATOM 1338 O O . LEU A 1 174 ? -11.164 17.5 -0.554 1 98.62 174 LEU A O 1
ATOM 1342 N N . VAL A 1 175 ? -10.789 15.867 1.052 1 98.5 175 VAL A N 1
ATOM 1343 C CA . VAL A 1 175 ? -12.164 15.969 1.53 1 98.5 175 VAL A CA 1
ATOM 1344 C C . VAL A 1 175 ? -12.172 16.016 3.057 1 98.5 175 VAL A C 1
ATOM 1346 O O . VAL A 1 175 ? -11.344 15.375 3.709 1 98.5 175 VAL A O 1
ATOM 1349 N N . ASN A 1 176 ? -13.086 16.719 3.631 1 97.75 176 ASN A N 1
ATOM 1350 C CA . ASN A 1 176 ? -13.297 16.812 5.07 1 97.75 176 ASN A CA 1
ATOM 1351 C C . ASN A 1 176 ? -14.555 16.062 5.504 1 97.75 176 ASN A C 1
ATOM 1353 O O . ASN A 1 176 ? -15.578 16.109 4.816 1 97.75 176 ASN A O 1
ATOM 1357 N N . PHE A 1 177 ? -14.445 15.312 6.5 1 96.94 177 PHE A N 1
ATOM 1358 C CA . PHE A 1 177 ? -15.609 14.734 7.164 1 96.94 177 PHE A CA 1
ATOM 1359 C C . PHE A 1 177 ? -15.734 15.266 8.586 1 96.94 177 PHE A C 1
ATOM 1361 O O . PHE A 1 177 ? -14.75 15.336 9.32 1 96.94 177 PHE A O 1
ATOM 1368 N N . GLU A 1 178 ? -16.922 15.641 8.836 1 90.44 178 GLU A N 1
ATOM 1369 C CA . GLU A 1 178 ? -17.219 16.078 10.203 1 90.44 178 GLU A CA 1
ATOM 1370 C C . GLU A 1 178 ? -17.719 14.914 11.055 1 90.44 178 GLU A C 1
ATOM 1372 O O . GLU A 1 178 ? -18.219 13.922 10.523 1 90.44 178 GLU A O 1
ATOM 1377 N N . GLY A 1 179 ? -17.625 14.992 12.312 1 79 179 GLY A N 1
ATOM 1378 C CA . GLY A 1 179 ? -18.094 13.945 13.203 1 79 179 GLY A CA 1
ATOM 1379 C C . GLY A 1 179 ? -17.219 12.703 13.188 1 79 179 GLY A C 1
ATOM 1380 O O . GLY A 1 179 ? -16.656 12.344 12.156 1 79 179 GLY A O 1
ATOM 1381 N N . HIS A 1 180 ? -16.688 12.367 14.391 1 74.5 180 HIS A N 1
ATOM 1382 C CA . HIS A 1 180 ? -15.812 11.203 14.5 1 74.5 180 HIS A CA 1
ATOM 1383 C C . HIS A 1 180 ? -16.203 10.336 15.695 1 74.5 180 HIS A C 1
ATOM 1385 O O . HIS A 1 180 ? -16.875 10.812 16.609 1 74.5 180 HIS A O 1
ATOM 1391 N N . MET B 1 1 ? 12.992 -5.129 -23.5 1 58.94 1 MET B N 1
ATOM 1392 C CA . MET B 1 1 ? 12.492 -6.016 -22.453 1 58.94 1 MET B CA 1
ATOM 1393 C C . MET B 1 1 ? 13.633 -6.531 -21.594 1 58.94 1 MET B C 1
ATOM 1395 O O . MET B 1 1 ? 13.57 -6.449 -20.359 1 58.94 1 MET B O 1
ATOM 1399 N N . THR B 1 2 ? 14.594 -6.945 -22.188 1 68.81 2 THR B N 1
ATOM 1400 C CA . THR B 1 2 ? 15.742 -7.473 -21.469 1 68.81 2 THR B CA 1
ATOM 1401 C C . THR B 1 2 ? 16.391 -6.387 -20.609 1 68.81 2 THR B C 1
ATOM 1403 O O . THR B 1 2 ? 16.688 -6.613 -19.438 1 68.81 2 THR B O 1
ATOM 1406 N N . THR B 1 3 ? 16.281 -5.176 -21.109 1 91.06 3 THR B N 1
ATOM 1407 C CA . THR B 1 3 ? 16.938 -4.078 -20.406 1 91.06 3 THR B CA 1
ATOM 1408 C C . THR B 1 3 ? 16.094 -3.637 -19.219 1 91.06 3 THR B C 1
ATOM 1410 O O . THR B 1 3 ? 16.641 -3.373 -18.141 1 91.06 3 THR B O 1
ATOM 1413 N N . GLN B 1 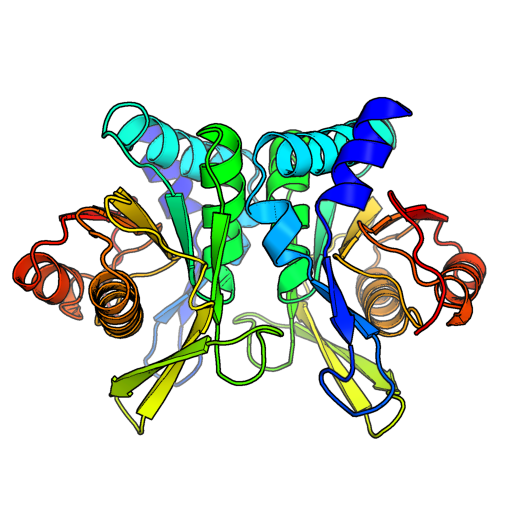4 ? 14.805 -3.721 -19.344 1 96.19 4 GLN B N 1
ATOM 1414 C CA . GLN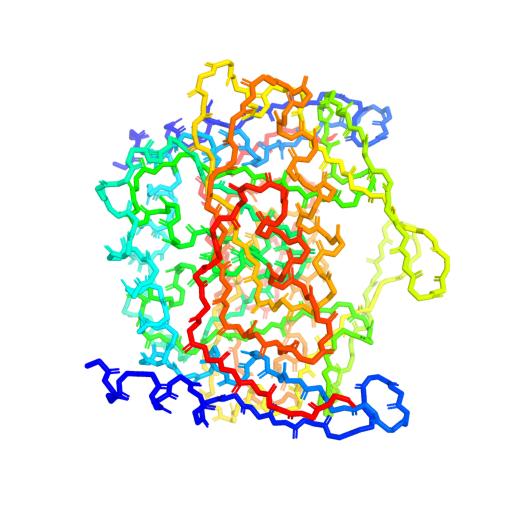 B 1 4 ? 13.938 -3.324 -18.234 1 96.19 4 GLN B CA 1
ATOM 1415 C C . GLN B 1 4 ? 13.992 -4.336 -17.094 1 96.19 4 GLN B C 1
ATOM 1417 O O . GLN B 1 4 ? 14.07 -3.955 -15.93 1 96.19 4 GLN B O 1
ATOM 1422 N N . LEU B 1 5 ? 13.984 -5.609 -17.5 1 97.88 5 LEU B N 1
ATOM 1423 C CA . LEU B 1 5 ? 14.047 -6.66 -16.484 1 97.88 5 LEU B CA 1
ATOM 1424 C C . LEU B 1 5 ? 15.383 -6.625 -15.75 1 97.88 5 LEU B C 1
ATOM 1426 O O . LEU B 1 5 ? 15.43 -6.855 -14.539 1 97.88 5 LEU B O 1
ATOM 1430 N N . ASP B 1 6 ? 16.422 -6.301 -16.469 1 98 6 ASP B N 1
ATOM 1431 C CA . ASP B 1 6 ? 17.734 -6.172 -15.844 1 98 6 ASP B CA 1
ATOM 1432 C C . ASP B 1 6 ? 17.766 -5.004 -14.859 1 98 6 ASP B C 1
ATOM 1434 O O . ASP B 1 6 ? 18.344 -5.109 -13.781 1 98 6 ASP B O 1
ATOM 1438 N N . LEU B 1 7 ? 17.188 -3.92 -15.281 1 98.56 7 LEU B N 1
ATOM 1439 C CA . LEU B 1 7 ? 17.109 -2.756 -14.398 1 98.56 7 LEU B CA 1
ATOM 1440 C C . LEU B 1 7 ? 16.344 -3.09 -13.125 1 98.56 7 LEU B C 1
ATOM 1442 O O . LEU B 1 7 ? 16.797 -2.746 -12.023 1 98.56 7 LEU B O 1
ATOM 1446 N N . ILE B 1 8 ? 15.227 -3.768 -13.266 1 98.81 8 ILE B N 1
ATOM 1447 C CA . ILE B 1 8 ? 14.422 -4.16 -12.117 1 98.81 8 ILE B CA 1
ATOM 1448 C C . ILE B 1 8 ? 15.234 -5.07 -11.203 1 98.81 8 ILE B C 1
ATOM 1450 O O . ILE B 1 8 ? 15.336 -4.816 -10 1 98.81 8 ILE B O 1
ATOM 1454 N N . LYS B 1 9 ? 15.836 -6.086 -11.758 1 98.38 9 LYS B N 1
ATOM 1455 C CA . LYS B 1 9 ? 16.578 -7.062 -10.969 1 98.38 9 LYS B CA 1
ATOM 1456 C C . LYS B 1 9 ? 17.75 -6.402 -10.234 1 98.38 9 LYS B C 1
ATOM 1458 O O . LYS B 1 9 ? 17.969 -6.66 -9.047 1 98.38 9 LYS B O 1
ATOM 1463 N N . SER B 1 10 ? 18.438 -5.504 -10.945 1 98.25 10 SER B N 1
ATOM 1464 C CA . SER B 1 10 ? 19.609 -4.875 -10.359 1 98.25 10 SER B CA 1
ATOM 1465 C C . SER B 1 10 ? 19.219 -3.848 -9.305 1 98.25 10 SER B C 1
ATOM 1467 O O . SER B 1 10 ? 20.062 -3.422 -8.508 1 98.25 10 SER B O 1
ATOM 1469 N N . SER B 1 11 ? 17.984 -3.434 -9.281 1 98.56 11 SER B N 1
ATOM 1470 C CA . SER B 1 11 ? 17.5 -2.445 -8.312 1 98.56 11 SER B CA 1
ATOM 1471 C C . SER B 1 11 ? 17.062 -3.107 -7.016 1 98.56 11 SER B C 1
ATOM 1473 O O . SER B 1 11 ? 16.703 -2.424 -6.051 1 98.56 11 SER B O 1
ATOM 1475 N N . ILE B 1 12 ? 17.078 -4.434 -6.953 1 98.44 12 ILE B N 1
ATOM 1476 C CA . ILE B 1 12 ? 16.656 -5.156 -5.762 1 98.44 12 ILE B CA 1
ATOM 1477 C C . ILE B 1 12 ? 17.875 -5.691 -5.02 1 98.44 12 ILE B C 1
ATOM 1479 O O . ILE B 1 12 ? 18.594 -6.551 -5.531 1 98.44 12 ILE B O 1
ATOM 1483 N N . LYS B 1 13 ? 18.062 -5.227 -3.844 1 97.31 13 LYS B N 1
ATOM 1484 C CA . LYS B 1 13 ? 19.203 -5.645 -3.041 1 97.31 13 LYS B CA 1
ATOM 1485 C C . LYS B 1 13 ? 18.891 -6.91 -2.248 1 97.31 13 LYS B C 1
ATOM 1487 O O . LYS B 1 13 ? 17.781 -7.078 -1.756 1 97.31 13 LYS B O 1
ATOM 1492 N N . SER B 1 14 ? 19.844 -7.766 -2.131 1 97.25 14 SER B N 1
ATOM 1493 C CA . SER B 1 14 ? 19.75 -8.961 -1.295 1 97.25 14 SER B CA 1
ATOM 1494 C C . SER B 1 14 ? 20.375 -8.719 0.074 1 97.25 14 SER B C 1
ATOM 1496 O O . SER B 1 14 ? 21.547 -8.344 0.169 1 97.25 14 SER B O 1
ATOM 1498 N N . ILE B 1 15 ? 19.609 -8.867 1.091 1 97.25 15 ILE B N 1
ATOM 1499 C CA . ILE B 1 15 ? 20.047 -8.664 2.467 1 97.25 15 ILE B CA 1
ATOM 1500 C C . ILE B 1 15 ? 20.203 -10.008 3.166 1 97.25 15 ILE B C 1
ATOM 1502 O O . ILE B 1 15 ? 19.219 -10.688 3.455 1 97.25 15 ILE B O 1
ATOM 1506 N N . PRO B 1 16 ? 21.328 -10.375 3.477 1 95.5 16 PRO B N 1
ATOM 1507 C CA . PRO B 1 16 ? 21.531 -11.672 4.137 1 95.5 16 PRO B CA 1
ATOM 1508 C C . PRO B 1 16 ? 21.094 -11.656 5.602 1 95.5 16 PRO B C 1
ATOM 1510 O O . PRO B 1 16 ? 21.094 -10.602 6.238 1 95.5 16 PRO B O 1
ATOM 1513 N N . ASN B 1 17 ? 20.672 -12.844 6.137 1 94.69 17 ASN B N 1
ATOM 1514 C CA . ASN B 1 17 ? 20.391 -13.094 7.547 1 94.69 17 ASN B CA 1
ATOM 1515 C C . ASN B 1 17 ? 19.281 -12.188 8.062 1 94.69 17 ASN B C 1
ATOM 1517 O O . ASN B 1 17 ? 19.391 -11.625 9.156 1 94.69 17 ASN B O 1
ATOM 1521 N N . TYR B 1 18 ? 18.297 -12.031 7.246 1 93.38 18 TYR B N 1
ATOM 1522 C CA . TYR B 1 18 ? 17.094 -11.297 7.609 1 93.38 18 TYR B CA 1
ATOM 1523 C C . TYR B 1 18 ? 15.852 -12.023 7.117 1 93.38 18 TYR B C 1
ATOM 1525 O O . TYR B 1 18 ? 15.781 -12.438 5.957 1 93.38 18 TYR B O 1
ATOM 1533 N N . PRO B 1 19 ? 14.906 -12.078 7.922 1 91.06 19 PRO B N 1
ATOM 1534 C CA . PRO B 1 19 ? 14.781 -11.641 9.312 1 91.06 19 PRO B CA 1
ATOM 1535 C C . PRO B 1 19 ? 15.523 -12.562 10.281 1 91.06 19 PRO B C 1
ATOM 1537 O O . PRO B 1 19 ? 15.68 -12.227 11.461 1 91.06 19 PRO B O 1
ATOM 1540 N N . LYS B 1 20 ? 15.914 -13.773 9.727 1 91 20 LYS B N 1
ATOM 1541 C CA . LYS B 1 20 ? 16.672 -14.711 10.547 1 91 20 LYS B CA 1
ATOM 1542 C C . LYS B 1 20 ? 17.969 -15.125 9.852 1 91 20 LYS B C 1
ATOM 1544 O O . LYS B 1 20 ? 18.109 -14.961 8.641 1 91 20 LYS B O 1
ATOM 1549 N N . GLU B 1 21 ? 18.781 -15.664 10.656 1 93.38 21 GLU B N 1
ATOM 1550 C CA . GLU B 1 21 ? 20.047 -16.156 10.117 1 93.38 21 GLU B CA 1
ATOM 1551 C C . GLU B 1 21 ? 19.797 -17.188 9.008 1 93.38 21 GLU B C 1
ATOM 1553 O O . GLU B 1 21 ? 18.938 -18.062 9.141 1 93.38 21 GLU B O 1
ATOM 1558 N N . GLY B 1 2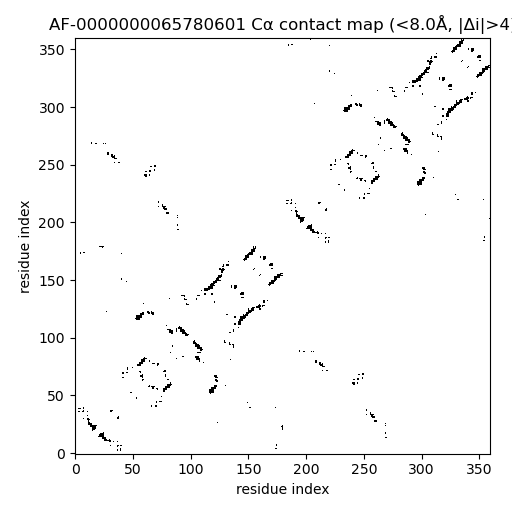2 ? 20.578 -17.062 7.879 1 92.06 22 GLY B N 1
ATOM 1559 C CA . GLY B 1 22 ? 20.5 -18.047 6.805 1 92.06 22 GLY B CA 1
ATOM 1560 C C . GLY B 1 22 ? 19.531 -17.656 5.707 1 92.06 22 GLY B C 1
ATOM 1561 O O . GLY B 1 22 ? 19.531 -18.25 4.625 1 92.06 22 GLY B O 1
ATOM 1562 N N . ILE B 1 23 ? 18.719 -16.625 5.965 1 92.25 23 ILE B N 1
ATOM 1563 C CA . ILE B 1 23 ? 17.719 -16.188 5 1 92.25 23 ILE B CA 1
ATOM 1564 C C . ILE B 1 23 ? 18.234 -14.984 4.215 1 92.25 23 ILE B C 1
ATOM 1566 O O . ILE B 1 23 ? 18.859 -14.086 4.785 1 92.25 23 ILE B O 1
ATOM 1570 N N . ILE B 1 24 ? 18.047 -15.055 2.92 1 95.5 24 ILE B N 1
ATOM 1571 C CA . ILE B 1 24 ? 18.359 -13.898 2.088 1 95.5 24 ILE B CA 1
ATOM 1572 C C . ILE B 1 24 ? 17.078 -13.133 1.758 1 95.5 24 ILE B C 1
ATOM 1574 O O . ILE B 1 24 ? 16.219 -13.641 1.036 1 95.5 24 ILE B O 1
ATOM 1578 N N . PHE B 1 25 ? 17.031 -11.977 2.24 1 96.44 25 PHE B N 1
ATOM 1579 C CA . PHE B 1 25 ? 15.859 -11.133 2.018 1 96.44 25 PHE B CA 1
ATOM 1580 C C . PHE B 1 25 ? 16.031 -10.297 0.753 1 96.44 25 PHE B C 1
ATOM 1582 O O . PHE B 1 25 ? 17.078 -9.68 0.544 1 96.44 25 PHE B O 1
ATOM 1589 N N . ARG B 1 26 ? 15.055 -10.305 -0.089 1 97.62 26 ARG B N 1
ATOM 1590 C CA . ARG B 1 26 ? 15.039 -9.438 -1.267 1 97.62 26 ARG B CA 1
ATOM 1591 C C . ARG B 1 26 ? 14.305 -8.133 -0.979 1 97.62 26 ARG B C 1
ATOM 1593 O O . ARG B 1 26 ? 13.078 -8.117 -0.857 1 97.62 26 ARG B O 1
ATOM 1600 N N . ASP B 1 27 ? 15.047 -7.109 -0.894 1 97.69 27 ASP B N 1
ATOM 1601 C CA . ASP B 1 27 ? 14.539 -5.82 -0.43 1 97.69 27 ASP B CA 1
ATOM 1602 C C . ASP B 1 27 ? 13.891 -5.043 -1.572 1 97.69 27 ASP B C 1
ATOM 1604 O O . ASP B 1 27 ? 14.586 -4.402 -2.365 1 97.69 27 ASP B O 1
ATOM 1608 N N . ILE B 1 28 ? 12.586 -5.031 -1.605 1 97.94 28 ILE B N 1
ATOM 1609 C CA . ILE B 1 28 ? 11.844 -4.375 -2.674 1 97.94 28 ILE B CA 1
ATOM 1610 C C . ILE B 1 28 ? 11.953 -2.861 -2.527 1 97.94 28 ILE B C 1
ATOM 1612 O O . ILE B 1 28 ? 11.688 -2.117 -3.475 1 97.94 28 ILE B O 1
ATOM 1616 N N . THR B 1 29 ? 12.32 -2.326 -1.311 1 98.38 29 THR B N 1
ATOM 1617 C CA . THR B 1 29 ? 12.367 -0.883 -1.103 1 98.38 29 THR B CA 1
ATOM 1618 C C . THR B 1 29 ? 13.43 -0.243 -1.988 1 98.38 29 THR B C 1
ATOM 1620 O O . THR B 1 29 ? 13.273 0.894 -2.438 1 98.38 29 THR B O 1
ATOM 1623 N N . THR B 1 30 ? 14.508 -0.983 -2.287 1 98.69 30 THR B N 1
ATOM 1624 C CA . THR B 1 30 ? 15.57 -0.42 -3.113 1 98.69 30 THR B CA 1
ATOM 1625 C C . THR B 1 30 ? 15.094 -0.244 -4.555 1 98.69 30 THR B C 1
ATOM 1627 O O . THR B 1 30 ? 15.539 0.672 -5.25 1 98.69 30 THR B O 1
ATOM 1630 N N . LEU B 1 31 ? 14.195 -1.079 -4.996 1 98.81 31 LEU B N 1
ATOM 1631 C CA . LEU B 1 31 ? 13.57 -0.897 -6.305 1 98.81 31 LEU B CA 1
ATOM 1632 C C . LEU B 1 31 ? 12.75 0.388 -6.34 1 98.81 31 LEU B C 1
ATOM 1634 O O . LEU B 1 31 ? 12.797 1.135 -7.32 1 98.81 31 LEU B O 1
ATOM 1638 N N . LEU B 1 32 ? 12.008 0.702 -5.273 1 98.88 32 LEU B N 1
ATOM 1639 C CA . LEU B 1 32 ? 11.148 1.871 -5.172 1 98.88 32 LEU B CA 1
ATOM 1640 C C . LEU B 1 32 ? 11.969 3.156 -5.145 1 98.88 32 LEU B C 1
ATOM 1642 O O . LEU B 1 32 ? 11.453 4.23 -5.457 1 98.88 32 LEU B O 1
ATOM 1646 N N . GLU B 1 33 ? 13.234 3.055 -4.812 1 98.56 33 GLU B N 1
ATOM 1647 C CA . GLU B 1 33 ? 14.141 4.199 -4.742 1 98.56 33 GLU B CA 1
ATOM 1648 C C . GLU B 1 33 ? 14.68 4.562 -6.121 1 98.56 33 GLU B C 1
ATOM 1650 O O . GLU B 1 33 ? 15.32 5.602 -6.289 1 98.56 33 GLU B O 1
ATOM 1655 N N . VAL B 1 34 ? 14.383 3.693 -7.09 1 98.75 34 VAL B N 1
ATOM 1656 C CA . VAL B 1 34 ? 14.789 3.91 -8.477 1 98.75 34 VAL B CA 1
ATOM 1657 C C . VAL B 1 34 ? 13.555 4.121 -9.352 1 98.75 34 VAL B C 1
ATOM 1659 O O . VAL B 1 34 ? 12.969 3.158 -9.852 1 98.75 34 VAL B O 1
ATOM 1662 N N . PRO B 1 35 ? 13.219 5.402 -9.609 1 98.81 35 PRO B N 1
ATOM 1663 C CA . PRO B 1 35 ? 11.961 5.723 -10.289 1 98.81 35 PRO B CA 1
ATOM 1664 C C . PRO B 1 35 ? 11.805 4.988 -11.617 1 98.81 35 PRO B C 1
ATOM 1666 O O . PRO B 1 35 ? 10.727 4.48 -11.93 1 98.81 35 PRO B O 1
ATOM 1669 N N . ALA B 1 36 ? 12.852 4.844 -12.352 1 98.75 36 ALA B N 1
ATOM 1670 C CA . ALA B 1 36 ? 12.781 4.164 -13.641 1 98.75 36 ALA B CA 1
ATOM 1671 C C . ALA B 1 36 ? 12.453 2.682 -13.469 1 98.75 36 ALA B C 1
ATOM 1673 O O . ALA B 1 36 ? 11.719 2.102 -14.266 1 98.75 36 ALA B O 1
ATOM 1674 N N . ALA B 1 37 ? 13 2.041 -12.461 1 98.88 37 ALA B N 1
ATOM 1675 C CA . ALA B 1 37 ? 12.734 0.633 -12.188 1 98.88 37 ALA B CA 1
ATOM 1676 C C . ALA B 1 37 ? 11.289 0.43 -11.727 1 98.88 37 ALA B C 1
ATOM 1678 O O . ALA B 1 37 ? 10.625 -0.522 -12.141 1 98.88 37 ALA B O 1
ATOM 1679 N N . PHE B 1 38 ? 10.867 1.339 -10.852 1 98.88 38 PHE B N 1
ATOM 1680 C CA . PHE B 1 38 ? 9.484 1.279 -10.383 1 98.88 38 PHE B CA 1
ATOM 1681 C C . PHE B 1 38 ? 8.516 1.43 -11.547 1 98.88 38 PHE B C 1
ATOM 1683 O O . PHE B 1 38 ? 7.594 0.625 -11.703 1 98.88 38 PHE B O 1
ATOM 1690 N N . LYS B 1 39 ? 8.766 2.391 -12.398 1 98.88 39 LYS B N 1
ATOM 1691 C CA . LYS B 1 39 ? 7.934 2.613 -13.57 1 98.88 39 LYS B CA 1
ATOM 1692 C C . LYS B 1 39 ? 7.953 1.397 -14.5 1 98.88 39 LYS B C 1
ATOM 1694 O O . LYS B 1 39 ? 6.91 0.984 -15.008 1 98.88 39 LYS B O 1
ATOM 1699 N N . ALA B 1 40 ? 9.117 0.832 -14.719 1 98.88 40 ALA B N 1
ATOM 1700 C CA . ALA B 1 40 ? 9.234 -0.345 -15.578 1 98.88 40 ALA B CA 1
ATOM 1701 C C . ALA B 1 40 ? 8.422 -1.509 -15.031 1 98.88 40 ALA B C 1
ATOM 1703 O O . ALA B 1 40 ? 7.773 -2.236 -15.789 1 98.88 40 ALA B O 1
ATOM 1704 N N . THR B 1 41 ? 8.453 -1.66 -13.719 1 98.94 41 THR B N 1
ATOM 1705 C CA . THR B 1 41 ? 7.707 -2.721 -13.055 1 98.94 41 THR B CA 1
ATOM 1706 C C . THR B 1 41 ? 6.215 -2.592 -13.352 1 98.94 41 THR B C 1
ATOM 1708 O O . THR B 1 41 ? 5.578 -3.549 -13.797 1 98.94 41 THR B O 1
ATOM 1711 N N . ILE B 1 42 ? 5.672 -1.41 -13.141 1 98.88 42 ILE B N 1
ATOM 1712 C CA . ILE B 1 42 ? 4.246 -1.171 -13.336 1 98.88 42 ILE B CA 1
ATOM 1713 C C . ILE B 1 42 ? 3.895 -1.326 -14.812 1 98.88 42 ILE B C 1
ATOM 1715 O O . ILE B 1 42 ? 2.916 -1.992 -15.156 1 98.88 42 ILE B O 1
ATOM 1719 N N . ASP B 1 43 ? 4.699 -0.77 -15.672 1 98.81 43 ASP B N 1
ATOM 1720 C CA . ASP B 1 43 ? 4.43 -0.791 -17.109 1 98.81 43 ASP B CA 1
ATOM 1721 C C . ASP B 1 43 ? 4.367 -2.223 -17.625 1 98.81 43 ASP B C 1
ATOM 1723 O O . ASP B 1 43 ? 3.482 -2.561 -18.422 1 98.81 43 ASP B O 1
ATOM 1727 N N . LEU B 1 44 ? 5.281 -3.049 -17.234 1 98.81 44 LEU B N 1
ATOM 1728 C CA . LEU B 1 44 ? 5.336 -4.426 -17.703 1 98.81 44 LEU B CA 1
ATOM 1729 C C . LEU B 1 44 ? 4.102 -5.203 -17.266 1 98.81 44 LEU B C 1
ATOM 1731 O O . LEU B 1 44 ? 3.518 -5.953 -18.047 1 98.81 44 LEU B O 1
ATOM 1735 N N . ILE B 1 45 ? 3.707 -5.016 -16.016 1 98.88 45 ILE B N 1
ATOM 1736 C CA . ILE B 1 45 ? 2.533 -5.727 -15.523 1 98.88 45 ILE B CA 1
ATOM 1737 C C . ILE B 1 45 ? 1.284 -5.227 -16.25 1 98.88 45 ILE B C 1
ATOM 1739 O O . ILE B 1 45 ? 0.441 -6.023 -16.672 1 98.88 45 ILE B O 1
ATOM 1743 N N . VAL B 1 46 ? 1.151 -3.926 -16.406 1 98.88 46 VAL B N 1
ATOM 1744 C CA . VAL B 1 46 ? 0.003 -3.336 -17.078 1 98.88 46 VAL B CA 1
ATOM 1745 C C . VAL B 1 46 ? -0.074 -3.854 -18.516 1 98.88 46 VAL B C 1
ATOM 1747 O O . VAL B 1 46 ? -1.146 -4.238 -18.984 1 98.88 46 VAL B O 1
ATOM 1750 N N . GLU B 1 47 ? 1.056 -3.854 -19.172 1 98.62 47 GLU B N 1
ATOM 1751 C CA . GLU B 1 47 ? 1.101 -4.328 -20.547 1 98.62 47 GLU B CA 1
ATOM 1752 C C . GLU B 1 47 ? 0.676 -5.789 -20.641 1 98.62 47 GLU B C 1
ATOM 1754 O O . GLU B 1 47 ? -0.059 -6.172 -21.562 1 98.62 47 GLU B O 1
ATOM 1759 N N . GLN B 1 48 ? 1.068 -6.586 -19.734 1 98.5 48 GLN B N 1
ATOM 1760 C CA . GLN B 1 48 ? 0.771 -8.016 -19.719 1 98.5 48 GLN B CA 1
ATOM 1761 C C . GLN B 1 48 ? -0.731 -8.266 -19.609 1 98.5 48 GLN B C 1
ATOM 1763 O O . GLN B 1 48 ? -1.242 -9.234 -20.172 1 98.5 48 GLN B O 1
ATOM 1768 N N . TYR B 1 49 ? -1.472 -7.324 -18.969 1 98.44 49 TYR B N 1
ATOM 1769 C CA . TYR B 1 49 ? -2.834 -7.695 -18.594 1 98.44 49 TYR B CA 1
ATOM 1770 C C . TYR B 1 49 ? -3.846 -6.742 -19.219 1 98.44 49 TYR B C 1
ATOM 1772 O O . TYR B 1 49 ? -5.051 -6.859 -18.984 1 98.44 49 TYR B O 1
ATOM 1780 N N . ARG B 1 50 ? -3.484 -5.77 -19.969 1 97.31 50 ARG B N 1
ATOM 1781 C CA . ARG B 1 50 ? -4.332 -4.762 -20.594 1 97.31 50 ARG B CA 1
ATOM 1782 C C . ARG B 1 50 ? -5.453 -5.414 -21.406 1 97.31 50 ARG B C 1
ATOM 1784 O O . ARG B 1 50 ? -6.578 -4.918 -21.422 1 97.31 50 ARG B O 1
ATOM 1791 N N . ASP B 1 51 ? -5.273 -6.574 -22 1 96.62 51 ASP B N 1
ATOM 1792 C CA . ASP B 1 51 ? -6.262 -7.184 -22.891 1 96.62 51 ASP B CA 1
ATOM 1793 C C . ASP B 1 51 ? -6.602 -8.602 -22.438 1 96.62 51 ASP B C 1
ATOM 1795 O O . ASP B 1 51 ? -6.824 -9.484 -23.266 1 96.62 51 ASP B O 1
ATOM 1799 N N . LYS B 1 52 ? -6.672 -8.734 -21.109 1 97.56 52 LYS B N 1
ATOM 1800 C CA . LYS B 1 52 ? -6.91 -10.086 -20.625 1 97.56 52 LYS B CA 1
ATOM 1801 C C . LYS B 1 52 ? -8.273 -10.195 -19.953 1 97.56 52 LYS B C 1
ATOM 1803 O O . LYS B 1 52 ? -8.555 -11.188 -19.266 1 97.56 52 LYS B O 1
ATOM 1808 N N . GLY B 1 53 ? -9.047 -9.141 -20.062 1 98 53 GLY B N 1
ATOM 1809 C CA . GLY B 1 53 ? -10.414 -9.195 -19.562 1 98 53 GLY B CA 1
ATOM 1810 C C . GLY B 1 53 ? -10.492 -9.102 -18.047 1 98 53 GLY B C 1
ATOM 1811 O O . GLY B 1 53 ? -11.461 -9.555 -17.438 1 98 53 GLY B O 1
ATOM 1812 N N . ILE B 1 54 ? -9.461 -8.633 -17.406 1 98.81 54 ILE B N 1
ATOM 1813 C CA . ILE B 1 54 ? -9.461 -8.406 -15.969 1 98.81 54 ILE B CA 1
ATOM 1814 C C . ILE B 1 54 ? -10.531 -7.379 -15.617 1 98.81 54 ILE B C 1
ATOM 1816 O O . ILE B 1 54 ? -10.68 -6.363 -16.297 1 98.81 54 ILE B O 1
ATOM 1820 N N . THR B 1 55 ? -11.242 -7.66 -14.555 1 98.81 55 THR B N 1
ATOM 1821 C CA . THR B 1 55 ? -12.305 -6.738 -14.172 1 98.81 55 THR B CA 1
ATOM 1822 C C . THR B 1 55 ? -11.961 -6.031 -12.867 1 98.81 55 THR B C 1
ATOM 1824 O O . THR B 1 55 ? -12.547 -4.992 -12.539 1 98.81 55 THR B O 1
ATOM 1827 N N . LYS B 1 56 ? -11.039 -6.641 -12.023 1 98.75 56 LYS B N 1
ATOM 1828 C CA . LYS B 1 56 ? -10.602 -6.074 -10.75 1 98.75 56 LYS B CA 1
ATOM 1829 C C . LYS B 1 56 ? -9.156 -6.457 -10.445 1 98.75 56 LYS B C 1
ATOM 1831 O O . LYS B 1 56 ? -8.688 -7.52 -10.859 1 98.75 56 LYS B O 1
ATOM 1836 N N . VAL B 1 57 ? -8.492 -5.656 -9.773 1 98.94 57 VAL B N 1
ATOM 1837 C CA . VAL B 1 57 ? -7.152 -5.941 -9.258 1 98.94 57 VAL B CA 1
ATOM 1838 C C . VAL B 1 57 ? -7.203 -6.07 -7.738 1 98.94 57 VAL B C 1
ATOM 1840 O O . VAL B 1 57 ? -7.863 -5.277 -7.062 1 98.94 57 VAL B O 1
ATOM 1843 N N . LEU B 1 58 ? -6.574 -7.051 -7.219 1 98.88 58 LEU B N 1
ATOM 1844 C CA . LEU B 1 58 ? -6.465 -7.266 -5.781 1 98.88 58 LEU B CA 1
ATOM 1845 C C . LEU B 1 58 ? -5.02 -7.125 -5.316 1 98.88 58 LEU B C 1
ATOM 1847 O O . LEU B 1 58 ? -4.102 -7.629 -5.973 1 98.88 58 LEU B O 1
ATOM 1851 N N . GLY B 1 59 ? -4.852 -6.422 -4.227 1 98.62 59 GLY B N 1
ATOM 1852 C CA . GLY B 1 59 ? -3.561 -6.348 -3.561 1 98.62 59 GLY B CA 1
ATOM 1853 C C . GLY B 1 59 ? -3.572 -6.949 -2.168 1 98.62 59 GLY B C 1
ATOM 1854 O O . GLY B 1 59 ? -4.5 -6.711 -1.391 1 98.62 59 GLY B O 1
ATOM 1855 N N . THR B 1 60 ? -2.576 -7.645 -1.842 1 97.62 60 THR B N 1
ATOM 1856 C CA . THR B 1 60 ? -2.471 -8.242 -0.517 1 97.62 60 THR B CA 1
ATOM 1857 C C . THR B 1 60 ? -1.639 -7.363 0.411 1 97.62 60 THR B C 1
ATOM 1859 O O . THR B 1 60 ? -0.631 -6.789 -0.008 1 97.62 60 THR B O 1
ATOM 1862 N N . GLU B 1 61 ? -2.02 -7.227 1.632 1 96.69 61 GLU B N 1
ATOM 1863 C CA . GLU B 1 61 ? -1.337 -6.387 2.613 1 96.69 61 GLU B CA 1
ATOM 1864 C C . GLU B 1 61 ? 0.061 -6.918 2.916 1 96.69 61 GLU B C 1
ATOM 1866 O O . GLU B 1 61 ? 0.231 -8.109 3.201 1 96.69 61 GLU B O 1
ATOM 1871 N N . SER B 1 62 ? 1.011 -5.895 2.902 1 96.88 62 SER B N 1
ATOM 1872 C CA . SER B 1 62 ? 0.903 -4.473 2.592 1 96.88 62 SER B CA 1
ATOM 1873 C C . SER B 1 62 ? 1.625 -4.137 1.291 1 96.88 62 SER B C 1
ATOM 1875 O O . SER B 1 62 ? 1.217 -3.225 0.567 1 96.88 62 SER B O 1
ATOM 1877 N N . ARG B 1 63 ? 2.67 -5.055 1.028 1 98.12 63 ARG B N 1
ATOM 1878 C CA . ARG B 1 63 ? 3.533 -4.68 -0.087 1 98.12 63 ARG B CA 1
ATOM 1879 C C . ARG B 1 63 ? 2.824 -4.887 -1.422 1 98.12 63 ARG B C 1
ATOM 1881 O O . ARG B 1 63 ? 3.152 -4.23 -2.412 1 98.12 63 ARG B O 1
ATOM 1888 N N . GLY B 1 64 ? 1.781 -5.707 -1.404 1 98.56 64 GLY B N 1
ATOM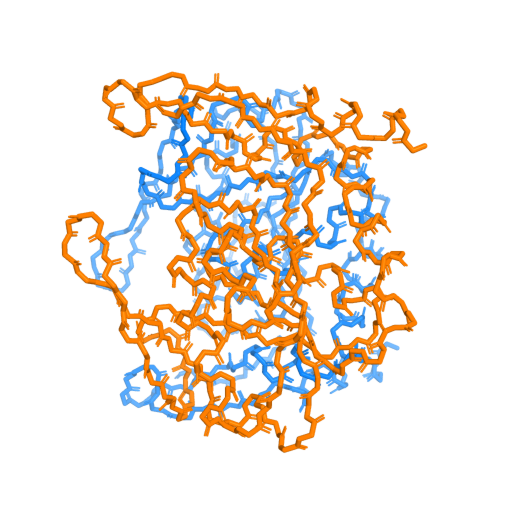 1889 C CA . GLY B 1 64 ? 0.951 -5.855 -2.588 1 98.56 64 GLY B CA 1
ATOM 1890 C C . GLY B 1 64 ? 0.246 -4.57 -2.986 1 98.56 64 GLY B C 1
ATOM 1891 O O . GLY B 1 64 ? -0.127 -4.395 -4.148 1 98.56 64 GLY B O 1
ATOM 1892 N N . PHE B 1 65 ? 0.023 -3.678 -2.004 1 98.88 65 PHE B N 1
ATOM 1893 C CA . PHE B 1 65 ? -0.637 -2.406 -2.279 1 98.88 65 PHE B CA 1
ATOM 1894 C C . PHE B 1 65 ? 0.248 -1.513 -3.141 1 98.88 65 PHE B C 1
ATO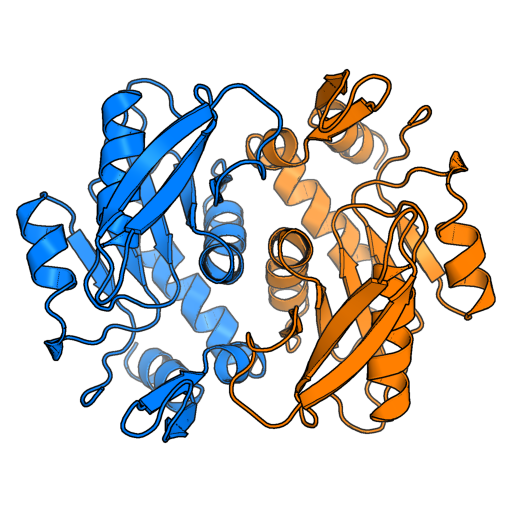M 1896 O O . PHE B 1 65 ? -0.251 -0.756 -3.977 1 98.88 65 PHE B O 1
ATOM 1903 N N . ILE B 1 66 ? 1.534 -1.627 -2.939 1 98.88 66 ILE B N 1
ATOM 1904 C CA . ILE B 1 66 ? 2.518 -0.739 -3.551 1 98.88 66 ILE B CA 1
ATOM 1905 C C . ILE B 1 66 ? 2.49 -0.906 -5.07 1 98.88 66 ILE B C 1
ATOM 1907 O O . ILE B 1 66 ? 2.65 0.066 -5.809 1 98.88 66 ILE B O 1
ATOM 1911 N N . PHE B 1 67 ? 2.244 -2.127 -5.504 1 98.88 67 PHE B N 1
ATOM 1912 C CA . PHE B 1 67 ? 2.256 -2.426 -6.934 1 98.88 67 PHE B CA 1
ATOM 1913 C C . PHE B 1 67 ? 0.837 -2.553 -7.473 1 98.88 67 PHE B C 1
ATOM 1915 O O . PHE B 1 67 ? 0.554 -2.137 -8.594 1 98.88 67 PHE B O 1
ATOM 1922 N N . GLY B 1 68 ? -0.065 -3.088 -6.641 1 98.88 68 GLY B N 1
ATOM 1923 C CA . GLY B 1 68 ? -1.439 -3.309 -7.062 1 98.88 68 GLY B CA 1
ATOM 1924 C C . GLY B 1 68 ? -2.191 -2.021 -7.344 1 98.88 68 GLY B C 1
ATOM 1925 O O . GLY B 1 68 ? -2.939 -1.935 -8.32 1 98.88 68 GLY B O 1
ATOM 1926 N N . ALA B 1 69 ? -1.961 -1.019 -6.531 1 98.88 69 ALA B N 1
ATOM 1927 C CA . ALA B 1 69 ? -2.689 0.24 -6.664 1 98.88 69 ALA B CA 1
ATOM 1928 C C . ALA B 1 69 ? -2.352 0.935 -7.98 1 98.88 69 ALA B C 1
ATOM 1930 O O . ALA B 1 69 ? -3.244 1.249 -8.773 1 98.88 69 ALA B O 1
ATOM 1931 N N . PRO B 1 70 ? -1.081 1.147 -8.297 1 98.94 70 PRO B N 1
ATOM 1932 C CA . PRO B 1 70 ? -0.791 1.808 -9.57 1 98.94 70 PRO B CA 1
ATOM 1933 C C . PRO B 1 70 ? -1.2 0.965 -10.773 1 98.94 70 PRO B C 1
ATOM 1935 O O . PRO B 1 70 ? -1.563 1.512 -11.82 1 98.94 70 PRO B O 1
ATOM 1938 N N . VAL B 1 71 ? -1.147 -0.38 -10.672 1 98.94 71 VAL B N 1
ATOM 1939 C CA . VAL B 1 71 ? -1.586 -1.224 -11.781 1 98.94 71 VAL B CA 1
ATOM 1940 C C . VAL B 1 71 ? -3.088 -1.054 -11.992 1 98.94 71 VAL B C 1
ATOM 1942 O O . VAL B 1 71 ? -3.545 -0.882 -13.125 1 98.94 71 VAL B O 1
ATOM 1945 N N . ALA B 1 72 ? -3.875 -1.114 -10.914 1 98.94 72 ALA B N 1
ATOM 1946 C CA . ALA B 1 72 ? -5.316 -0.902 -11.008 1 98.94 72 ALA B CA 1
ATOM 1947 C C . ALA B 1 72 ? -5.633 0.458 -11.625 1 98.94 72 ALA B C 1
ATOM 1949 O O . ALA B 1 72 ? -6.5 0.566 -12.492 1 98.94 72 ALA B O 1
ATOM 1950 N N . LEU B 1 73 ? -4.902 1.472 -11.141 1 98.88 73 LEU B N 1
ATOM 1951 C CA . LEU B 1 73 ? -5.066 2.832 -11.641 1 98.88 73 LEU B CA 1
ATOM 1952 C C . LEU B 1 73 ? -4.805 2.896 -13.141 1 98.88 73 LEU B C 1
ATOM 1954 O O . LEU B 1 73 ? -5.605 3.455 -13.898 1 98.88 73 LEU B O 1
ATOM 1958 N N . ALA B 1 74 ? -3.725 2.283 -13.602 1 98.88 74 ALA B N 1
ATOM 1959 C CA . ALA B 1 74 ? -3.312 2.322 -15 1 98.88 74 ALA B CA 1
ATOM 1960 C C . ALA B 1 74 ? -4.301 1.563 -15.883 1 98.88 74 ALA B C 1
ATOM 1962 O O . ALA B 1 74 ? -4.555 1.96 -17.016 1 98.88 74 ALA B O 1
ATOM 1963 N N . LEU B 1 75 ? -4.887 0.489 -15.328 1 98.81 75 LEU B N 1
ATOM 1964 C CA . LEU B 1 75 ? -5.82 -0.333 -16.094 1 98.81 75 LEU B CA 1
ATOM 1965 C C . LEU B 1 75 ? -7.227 0.254 -16.047 1 98.81 75 LEU B C 1
ATOM 1967 O O . LEU B 1 75 ? -8.109 -0.183 -16.781 1 98.81 75 LEU B O 1
ATOM 1971 N N . GLY B 1 76 ? -7.43 1.264 -15.141 1 98.69 76 GLY B N 1
ATOM 1972 C CA . GLY B 1 76 ? -8.758 1.838 -14.977 1 98.69 76 GLY B CA 1
ATOM 1973 C C . GLY B 1 76 ? -9.75 0.879 -14.352 1 98.69 76 GLY B C 1
ATOM 1974 O O . GLY B 1 76 ? -10.906 0.816 -14.766 1 98.69 76 GLY B O 1
ATOM 1975 N N . LEU B 1 77 ? -9.305 0.102 -13.383 1 98.88 77 LEU B N 1
ATOM 1976 C CA . LEU B 1 77 ? -10.133 -0.93 -12.766 1 98.88 77 LEU B CA 1
ATOM 1977 C C . LEU B 1 77 ? -10.258 -0.692 -11.266 1 98.88 77 LEU B C 1
ATOM 1979 O O . LEU B 1 77 ? -9.414 -0.034 -10.664 1 98.88 77 LEU B O 1
ATOM 1983 N N . PRO B 1 78 ? -11.305 -1.261 -10.633 1 98.94 78 PRO B N 1
ATOM 1984 C CA . PRO B 1 78 ? -11.391 -1.232 -9.164 1 98.94 78 PRO B CA 1
ATOM 1985 C C . PRO B 1 78 ? -10.227 -1.946 -8.492 1 98.94 78 PRO B C 1
ATOM 1987 O O . PRO B 1 78 ? -9.711 -2.938 -9.016 1 98.94 78 PRO B O 1
ATOM 1990 N N . PHE B 1 79 ? -9.828 -1.391 -7.402 1 98.94 79 PHE B N 1
ATOM 1991 C CA . PHE B 1 79 ? -8.773 -1.984 -6.594 1 98.94 79 PHE B CA 1
ATOM 1992 C C . PHE B 1 79 ? -9.328 -2.482 -5.262 1 98.94 79 PHE B C 1
ATOM 1994 O O . PHE B 1 79 ? -9.883 -1.705 -4.484 1 98.94 79 PHE B O 1
ATOM 2001 N N . GLU B 1 80 ? -9.172 -3.766 -4.973 1 98.88 80 GLU B N 1
ATOM 2002 C CA . GLU B 1 80 ? -9.688 -4.387 -3.756 1 98.88 80 GLU B CA 1
ATOM 2003 C C . GLU B 1 80 ? -8.555 -4.82 -2.834 1 98.88 80 GLU B C 1
ATOM 2005 O O . GLU B 1 80 ? -7.488 -5.227 -3.305 1 98.88 80 GLU B O 1
ATOM 2010 N N . LEU B 1 81 ? -8.82 -4.781 -1.563 1 98.88 81 LEU B N 1
ATOM 2011 C CA . LEU B 1 81 ? -7.781 -5.078 -0.582 1 98.88 81 LEU B CA 1
ATOM 2012 C C . LEU B 1 81 ? -8.047 -6.418 0.097 1 98.88 81 LEU B C 1
ATOM 2014 O O . LEU B 1 81 ? -9.188 -6.742 0.419 1 98.88 81 LEU B O 1
ATOM 2018 N N . VAL B 1 82 ? -7.055 -7.18 0.225 1 98.81 82 VAL B N 1
ATOM 2019 C CA . VAL B 1 82 ? -7.023 -8.352 1.096 1 98.81 82 VAL B CA 1
ATOM 2020 C C . VAL B 1 82 ? -6.105 -8.086 2.287 1 98.81 82 VAL B C 1
ATOM 2022 O O . VAL B 1 82 ? -4.93 -7.746 2.109 1 98.81 82 VAL B O 1
ATOM 2025 N N . ARG B 1 83 ? -6.676 -8.195 3.494 1 98.69 83 ARG B N 1
ATOM 2026 C CA . ARG B 1 83 ? -5.926 -7.746 4.66 1 98.69 83 ARG B CA 1
ATOM 2027 C C . ARG B 1 83 ? -6.031 -8.75 5.801 1 98.69 83 ARG B C 1
ATOM 2029 O O . ARG B 1 83 ? -6.805 -9.711 5.719 1 98.69 83 ARG B O 1
ATOM 2036 N N . LYS B 1 84 ? -5.18 -8.562 6.766 1 97.69 84 LYS B N 1
ATOM 2037 C CA . LYS B 1 84 ? -5.289 -9.336 8 1 97.69 84 LYS B CA 1
ATOM 2038 C C . LYS B 1 84 ? -6.59 -9.023 8.734 1 97.69 84 LYS B C 1
ATOM 2040 O O . LYS B 1 84 ? -7.25 -8.023 8.438 1 97.69 84 LYS B O 1
ATOM 2045 N N . PRO B 1 85 ? -6.945 -9.891 9.688 1 97.5 85 PRO B N 1
ATOM 2046 C CA . PRO B 1 85 ? -8.219 -9.711 10.383 1 97.5 85 PRO B CA 1
ATOM 2047 C C . PRO B 1 85 ? -8.312 -8.359 11.094 1 97.5 85 PRO B C 1
ATOM 2049 O O . PRO B 1 85 ? -7.305 -7.852 11.594 1 97.5 85 PRO B O 1
ATOM 2052 N N . LYS B 1 86 ? -9.5 -7.773 11.07 1 95.19 86 LYS B N 1
ATOM 2053 C CA . LYS B 1 86 ? -9.883 -6.602 11.852 1 95.19 86 LYS B CA 1
ATOM 2054 C C . LYS B 1 86 ? -9.367 -5.316 11.211 1 95.19 86 LYS B C 1
ATOM 2056 O O . LYS B 1 86 ? -9.281 -4.277 11.859 1 95.19 86 LYS B O 1
ATOM 2061 N N . LYS B 1 87 ? -9 -5.434 9.914 1 96.69 87 LYS B N 1
ATOM 2062 C CA . LYS B 1 87 ? -8.484 -4.25 9.234 1 96.69 87 LYS B CA 1
ATOM 2063 C C . LYS B 1 87 ? -9.477 -3.719 8.211 1 96.69 87 LYS B C 1
ATOM 2065 O O . LYS B 1 87 ? -9.234 -2.695 7.57 1 96.69 87 LYS B O 1
ATOM 2070 N N . LEU B 1 88 ? -10.586 -4.371 8.055 1 98.12 88 LEU B N 1
ATOM 2071 C CA . LEU B 1 88 ? -11.633 -3.994 7.113 1 98.12 88 LEU B CA 1
ATOM 2072 C C . LEU B 1 88 ? -12.938 -3.678 7.84 1 98.12 88 LEU B C 1
ATOM 2074 O O . LEU B 1 88 ? -13.344 -4.414 8.742 1 98.12 88 LEU B O 1
ATOM 2078 N N . PRO B 1 89 ? -13.609 -2.631 7.469 1 97.19 89 PRO B N 1
ATOM 2079 C CA . PRO B 1 89 ? -14.664 -2.078 8.32 1 97.19 89 PRO B CA 1
ATOM 2080 C C . PRO B 1 89 ? -16.047 -2.66 8.008 1 97.19 89 PRO B C 1
ATOM 2082 O O . PRO B 1 89 ? -16.984 -2.473 8.781 1 97.19 89 PRO B O 1
ATOM 2085 N N . ARG B 1 90 ? -16.188 -3.287 6.863 1 98 90 ARG B N 1
ATOM 2086 C CA . ARG B 1 90 ? -17.484 -3.855 6.488 1 98 90 ARG B CA 1
ATOM 2087 C C . ARG B 1 90 ? -17.484 -5.371 6.66 1 98 90 ARG B C 1
ATOM 2089 O O . ARG B 1 90 ? -16.5 -5.945 7.145 1 98 90 ARG B O 1
ATOM 2096 N N . GLU B 1 91 ? -18.578 -6 6.32 1 98.06 91 GLU B N 1
ATOM 2097 C CA . GLU B 1 91 ? -18.672 -7.453 6.449 1 98.06 91 GLU B CA 1
ATOM 2098 C C . GLU B 1 91 ? -17.578 -8.148 5.656 1 98.06 91 GLU B C 1
ATOM 2100 O O . GLU B 1 91 ? -17.281 -7.77 4.52 1 98.06 91 GLU B O 1
ATOM 2105 N N . THR B 1 92 ? -16.953 -9.203 6.305 1 98.62 92 THR B N 1
ATOM 2106 C CA . THR B 1 92 ? -15.812 -9.859 5.672 1 98.62 92 THR B CA 1
ATOM 2107 C C . THR B 1 92 ? -15.984 -11.375 5.684 1 98.62 92 THR B C 1
ATOM 2109 O O . THR B 1 92 ? -16.812 -11.906 6.438 1 98.62 92 THR B O 1
ATOM 2112 N N . ILE B 1 93 ? -15.312 -12.016 4.82 1 98.62 93 ILE B N 1
ATOM 2113 C CA . ILE B 1 93 ? -15.023 -13.445 4.906 1 98.62 93 ILE B CA 1
ATOM 2114 C C . ILE B 1 93 ? -13.539 -13.656 5.152 1 98.62 93 ILE B C 1
ATOM 2116 O O . ILE B 1 93 ? -12.719 -12.773 4.859 1 98.62 93 ILE B O 1
ATOM 2120 N N . SER B 1 94 ? -13.227 -14.859 5.715 1 98.69 94 SER B N 1
ATOM 2121 C CA . SER B 1 94 ? -11.852 -15.109 6.109 1 98.69 94 SER B CA 1
ATOM 2122 C C . SER B 1 94 ? -11.344 -16.438 5.543 1 98.69 94 SER B C 1
ATOM 2124 O O . SER B 1 94 ? -12.141 -17.328 5.234 1 98.69 94 SER B O 1
ATOM 2126 N N . GLN B 1 95 ? -10.133 -16.516 5.305 1 98.44 95 GLN B N 1
ATOM 2127 C CA . GLN B 1 95 ? -9.438 -17.734 4.879 1 98.44 95 GLN B CA 1
ATOM 2128 C C . GLN B 1 95 ? -8.109 -17.891 5.609 1 98.44 95 GLN B C 1
ATOM 2130 O O . GLN B 1 95 ? -7.246 -17 5.527 1 98.44 95 GLN B O 1
ATOM 2135 N N . SER B 1 96 ? -7.973 -18.969 6.301 1 97.25 96 SER B N 1
ATOM 2136 C CA . SER B 1 96 ? -6.715 -19.266 6.969 1 97.25 96 SER B CA 1
ATOM 2137 C C . SER B 1 96 ? -5.797 -20.094 6.082 1 97.25 96 SER B C 1
ATOM 2139 O O . SER B 1 96 ? -6.266 -20.781 5.172 1 97.25 96 SER B O 1
ATOM 2141 N N . TYR B 1 97 ? -4.52 -19.953 6.273 1 94.12 97 TYR B N 1
ATOM 2142 C CA . TYR B 1 97 ? -3.529 -20.734 5.547 1 94.12 97 TYR B CA 1
ATOM 2143 C C . TYR B 1 97 ? -2.316 -21.031 6.422 1 94.12 97 TYR B C 1
ATOM 2145 O O . TYR B 1 97 ? -2.035 -20.297 7.371 1 94.12 97 TYR B O 1
ATOM 2153 N N . GLN B 1 98 ? -1.628 -22.047 6.148 1 89.12 98 GLN B N 1
ATOM 2154 C CA . GLN B 1 98 ? -0.533 -22.531 6.98 1 89.12 98 GLN B CA 1
ATOM 2155 C C . GLN B 1 98 ? 0.779 -21.844 6.629 1 89.12 98 GLN B C 1
ATOM 2157 O O . GLN B 1 98 ? 1.086 -21.641 5.453 1 89.12 98 GLN B O 1
ATOM 2162 N N . LEU B 1 99 ? 1.447 -21.469 7.637 1 85.12 99 LEU B N 1
ATOM 2163 C CA . LEU B 1 99 ? 2.828 -21 7.551 1 85.12 99 LEU B CA 1
ATOM 2164 C C . LEU B 1 99 ? 3.797 -22.094 7.996 1 85.12 99 LEU B C 1
ATOM 2166 O O . LEU B 1 99 ? 3.377 -23.203 8.352 1 85.12 99 LEU B O 1
ATOM 2170 N N . GLU B 1 100 ? 5.156 -21.781 7.719 1 77.19 100 GLU B N 1
ATOM 2171 C CA . GLU B 1 100 ? 6.137 -22.734 8.242 1 77.19 100 GLU B CA 1
ATOM 2172 C C . GLU B 1 100 ? 5.902 -23.016 9.727 1 77.19 100 GLU B C 1
ATOM 2174 O O . GLU B 1 100 ? 5.941 -24.156 10.156 1 77.19 100 GLU B O 1
ATOM 2179 N N . TYR B 1 101 ? 5.59 -21.828 10.438 1 80.75 101 TYR B N 1
ATOM 2180 C CA . TYR B 1 101 ? 5.23 -21.922 11.852 1 80.75 101 TYR B CA 1
ATOM 2181 C C . TYR B 1 101 ? 3.92 -21.203 12.133 1 80.75 101 TYR B C 1
ATOM 2183 O O . TYR B 1 101 ? 3.846 -19.984 12.023 1 80.75 101 TYR B O 1
ATOM 2191 N N . GLY B 1 102 ? 2.889 -21.953 12.367 1 89.44 102 GLY B N 1
ATOM 2192 C CA . GLY B 1 102 ? 1.611 -21.375 12.75 1 89.44 102 GLY B CA 1
ATOM 2193 C C . GLY B 1 102 ? 0.68 -21.156 11.57 1 89.44 102 GLY B C 1
ATOM 2194 O O . GLY B 1 102 ? 0.776 -21.859 10.562 1 89.44 102 GLY B O 1
ATOM 2195 N N . GLN B 1 103 ? -0.332 -20.344 11.805 1 93.38 103 GLN B N 1
ATOM 2196 C CA . GLN B 1 103 ? -1.335 -20.047 10.789 1 93.38 103 GLN B CA 1
ATOM 2197 C C . GLN B 1 103 ? -1.591 -18.547 10.695 1 93.38 103 GLN B C 1
ATOM 2199 O O . GLN B 1 103 ? -1.399 -17.812 11.672 1 93.38 103 GLN B O 1
ATOM 2204 N N . ASP B 1 104 ? -1.858 -18.188 9.547 1 95 104 ASP B N 1
ATOM 2205 C CA . ASP B 1 104 ? -2.291 -16.812 9.328 1 95 104 ASP B CA 1
ATOM 2206 C C . ASP B 1 104 ? -3.67 -16.766 8.672 1 95 104 ASP B C 1
ATOM 2208 O O . ASP B 1 104 ? -4.156 -17.781 8.172 1 95 104 ASP B O 1
ATOM 2212 N N . THR B 1 105 ? -4.348 -15.648 8.82 1 98.12 105 THR B N 1
ATOM 2213 C CA . THR B 1 105 ? -5.688 -15.477 8.273 1 98.12 105 THR B CA 1
ATOM 2214 C C . THR B 1 105 ? -5.777 -14.188 7.465 1 98.12 105 THR B C 1
ATOM 2216 O O . THR B 1 105 ? -5.242 -13.156 7.875 1 98.12 105 THR B O 1
ATOM 2219 N N . LEU B 1 106 ? -6.434 -14.297 6.328 1 98.62 106 LEU B N 1
ATOM 2220 C CA . LEU B 1 106 ? -6.727 -13.133 5.5 1 98.62 106 LEU B CA 1
ATOM 2221 C C . LEU B 1 106 ? -8.234 -12.883 5.434 1 98.62 106 LEU B C 1
ATOM 2223 O O . LEU B 1 106 ? -9.031 -13.812 5.562 1 98.62 106 LEU B O 1
ATOM 2227 N N . GLU B 1 107 ? -8.555 -11.633 5.254 1 98.81 107 GLU B N 1
ATOM 2228 C CA . GLU B 1 107 ? -9.953 -11.242 5.117 1 98.81 107 GLU B CA 1
ATOM 2229 C C . GLU B 1 107 ? -10.172 -10.383 3.879 1 98.81 107 GLU B C 1
ATOM 2231 O O . GLU B 1 107 ? -9.25 -9.703 3.42 1 98.81 107 GLU B O 1
ATOM 2236 N N . MET B 1 108 ? -11.383 -10.445 3.377 1 98.69 108 MET B N 1
ATOM 2237 C CA . MET B 1 108 ? -11.867 -9.641 2.26 1 98.69 108 MET B CA 1
ATOM 2238 C C . MET B 1 108 ? -13.312 -9.219 2.486 1 98.69 108 MET B C 1
ATOM 2240 O O . MET B 1 108 ? -14.094 -9.953 3.088 1 98.69 108 MET B O 1
ATOM 2244 N N . HIS B 1 109 ? -13.656 -7.988 2.08 1 98.75 109 HIS B N 1
ATOM 2245 C CA . HIS B 1 109 ? -15.055 -7.59 2.15 1 98.75 109 HIS B CA 1
ATOM 2246 C C . HIS B 1 109 ? -15.93 -8.516 1.315 1 98.75 109 HIS B C 1
ATOM 2248 O O . HIS B 1 109 ? -15.562 -8.891 0.199 1 98.75 109 HIS B O 1
ATOM 2254 N N . VAL B 1 110 ? -17.094 -8.805 1.791 1 98.5 110 VAL B N 1
ATOM 2255 C CA . VAL B 1 110 ? -18 -9.727 1.111 1 98.5 110 VAL B CA 1
ATOM 2256 C C . VAL B 1 110 ? -18.453 -9.125 -0.217 1 98.5 110 VAL B C 1
ATOM 2258 O O . VAL B 1 110 ? -18.703 -9.852 -1.185 1 98.5 110 VAL B O 1
ATOM 2261 N N . ASP B 1 111 ? -18.469 -7.812 -0.26 1 98.25 111 ASP B N 1
ATOM 2262 C CA . ASP B 1 111 ? -19 -7.164 -1.456 1 98.25 111 ASP B CA 1
ATOM 2263 C C . ASP B 1 111 ? -17.875 -6.703 -2.375 1 98.25 111 ASP B C 1
ATOM 2265 O O . ASP B 1 111 ? -18.109 -5.941 -3.318 1 98.25 111 ASP B O 1
ATOM 2269 N N . ALA B 1 112 ? -16.641 -7.141 -2.113 1 98.25 112 ALA B N 1
ATOM 2270 C CA . ALA B 1 112 ? -15.492 -6.758 -2.932 1 98.25 112 ALA B CA 1
ATOM 2271 C C . ALA B 1 112 ? -15.531 -7.453 -4.289 1 98.25 112 ALA B C 1
ATOM 2273 O O . ALA B 1 112 ? -14.969 -6.957 -5.266 1 98.25 112 ALA B O 1
ATOM 2274 N N . ILE B 1 113 ? -16.156 -8.625 -4.324 1 98.5 113 ILE B N 1
ATOM 2275 C CA . ILE B 1 113 ? -16.203 -9.445 -5.527 1 98.5 113 ILE B CA 1
ATOM 2276 C C . ILE B 1 113 ? -17.656 -9.711 -5.914 1 98.5 113 ILE B C 1
ATOM 2278 O O . ILE B 1 113 ? -18.5 -9.984 -5.051 1 98.5 113 ILE B O 1
ATOM 2282 N N . SER B 1 114 ? -17.891 -9.562 -7.156 1 96.88 114 SER B N 1
ATOM 2283 C CA . SER B 1 114 ? -19.172 -9.938 -7.723 1 96.88 114 SER B CA 1
ATOM 2284 C C . SER B 1 114 ? -19.047 -11.148 -8.641 1 96.88 114 SER B C 1
ATOM 2286 O O . SER B 1 114 ? -17.969 -11.406 -9.188 1 96.88 114 SER B O 1
ATOM 2288 N N . GLU B 1 115 ? -20.141 -11.789 -8.789 1 96.38 115 GLU B N 1
ATOM 2289 C CA . GLU B 1 115 ? -20.141 -12.906 -9.727 1 96.38 115 GLU B CA 1
ATOM 2290 C C . GLU B 1 115 ? -19.672 -12.469 -11.109 1 96.38 115 GLU B C 1
ATOM 2292 O O . GLU B 1 115 ? -20.078 -11.422 -11.609 1 96.38 115 GLU B O 1
ATOM 2297 N N . GLY B 1 116 ? -18.734 -13.25 -11.664 1 95.06 116 GLY B N 1
ATOM 2298 C CA . GLY B 1 116 ? -18.266 -12.953 -13.008 1 95.06 116 GLY B CA 1
ATOM 2299 C C . GLY B 1 116 ? -16.969 -12.156 -13.016 1 95.06 116 GLY B C 1
ATOM 2300 O O . GLY B 1 116 ? -16.312 -12.047 -14.055 1 95.06 116 GLY B O 1
ATOM 2301 N N . ASP B 1 117 ? -16.609 -11.609 -11.883 1 98.5 117 ASP B N 1
ATOM 2302 C CA . ASP B 1 117 ? -15.352 -10.875 -11.82 1 98.5 117 ASP B CA 1
ATOM 2303 C C . ASP B 1 117 ? -14.172 -11.766 -12.203 1 98.5 117 ASP B C 1
ATOM 2305 O O . ASP B 1 117 ? -14.102 -12.914 -11.781 1 98.5 117 ASP B O 1
ATOM 2309 N N . ASN B 1 118 ? -13.359 -11.297 -13.055 1 98.75 118 ASN B N 1
ATOM 2310 C CA . ASN B 1 118 ? -12.047 -11.852 -13.359 1 98.75 118 ASN B CA 1
ATOM 2311 C C . ASN B 1 118 ? -10.93 -11.047 -12.695 1 98.75 118 ASN B C 1
ATOM 2313 O O . ASN B 1 118 ? -10.578 -9.969 -13.164 1 98.75 118 ASN B O 1
ATOM 2317 N N . VAL B 1 119 ? -10.359 -11.633 -11.688 1 98.81 119 VAL B N 1
ATOM 2318 C CA . VAL B 1 119 ? -9.555 -10.852 -10.75 1 98.81 119 VAL B CA 1
ATOM 2319 C C . VAL B 1 119 ? -8.07 -11.109 -11.008 1 98.81 119 VAL B C 1
ATOM 2321 O O . VAL B 1 119 ? -7.656 -12.258 -11.195 1 98.81 119 VAL B O 1
ATOM 2324 N N . LEU B 1 120 ? -7.309 -10.07 -11.078 1 98.94 120 LEU B N 1
ATOM 2325 C CA . LEU B 1 120 ? -5.852 -10.148 -11.062 1 98.94 120 LEU B CA 1
ATOM 2326 C C . LEU B 1 120 ? -5.312 -9.914 -9.656 1 98.94 120 LEU B C 1
ATOM 2328 O O . LEU B 1 120 ? -5.586 -8.875 -9.047 1 98.94 120 LEU B O 1
ATOM 2332 N N . ILE B 1 121 ? -4.547 -10.859 -9.086 1 98.94 121 ILE B N 1
ATOM 2333 C CA . ILE B 1 121 ? -3.918 -10.688 -7.785 1 98.94 121 ILE B CA 1
ATOM 2334 C C . ILE B 1 121 ? -2.486 -10.188 -7.961 1 98.94 121 ILE B C 1
ATOM 2336 O O . ILE B 1 121 ? -1.736 -10.711 -8.789 1 98.94 121 ILE B O 1
ATOM 2340 N N . ILE B 1 122 ? -2.121 -9.188 -7.203 1 98.88 122 ILE B N 1
ATOM 2341 C CA . ILE B 1 122 ? -0.77 -8.641 -7.262 1 98.88 122 ILE B CA 1
ATOM 2342 C C . ILE B 1 122 ? -0.119 -8.727 -5.883 1 98.88 122 ILE B C 1
ATOM 2344 O O . ILE B 1 122 ? -0.728 -8.359 -4.875 1 98.88 122 ILE B O 1
ATOM 2348 N N . ASP B 1 123 ? 1.026 -9.227 -5.801 1 98.44 123 ASP B N 1
ATOM 2349 C CA . ASP B 1 123 ? 1.896 -9.203 -4.629 1 98.44 123 ASP B CA 1
ATOM 2350 C C . ASP B 1 123 ? 3.348 -8.938 -5.027 1 98.44 123 ASP B C 1
ATOM 2352 O O . ASP B 1 123 ? 3.695 -9.008 -6.207 1 98.44 123 ASP B O 1
ATOM 2356 N N . ASP B 1 124 ? 4.188 -8.609 -4.062 1 98.5 124 ASP B N 1
ATOM 2357 C CA . ASP B 1 124 ? 5.559 -8.242 -4.402 1 98.5 124 ASP B CA 1
ATOM 2358 C C . ASP B 1 124 ? 6.418 -9.477 -4.648 1 98.5 124 ASP B C 1
ATOM 2360 O O . ASP B 1 124 ? 7.312 -9.461 -5.492 1 98.5 124 ASP B O 1
ATOM 2364 N N . LEU B 1 125 ? 6.133 -10.57 -3.863 1 98.06 125 LEU B N 1
ATOM 2365 C CA . LEU B 1 125 ? 7.055 -11.703 -3.857 1 98.06 125 LEU B CA 1
ATOM 2366 C C . LEU B 1 125 ? 6.297 -13.023 -3.758 1 98.06 125 LEU B C 1
ATOM 2368 O O . LEU B 1 125 ? 5.387 -13.164 -2.938 1 98.06 125 LEU B O 1
ATOM 2372 N N . LEU B 1 126 ? 6.641 -13.977 -4.629 1 97.75 126 LEU B N 1
ATOM 2373 C CA . LEU B 1 126 ? 6.121 -15.344 -4.598 1 97.75 126 LEU B CA 1
ATOM 2374 C C . LEU B 1 126 ? 7.129 -16.297 -3.961 1 97.75 126 LEU B C 1
ATOM 2376 O O . LEU B 1 126 ? 8.18 -16.562 -4.543 1 97.75 126 LEU B O 1
ATOM 2380 N N . ALA B 1 127 ? 6.816 -16.688 -2.822 1 95.25 127 ALA B N 1
ATOM 2381 C CA . ALA B 1 127 ? 7.605 -17.719 -2.15 1 95.25 127 ALA B CA 1
ATOM 2382 C C . ALA B 1 127 ? 6.902 -19.078 -2.199 1 95.25 127 ALA B C 1
ATOM 2384 O O . ALA B 1 127 ? 6.984 -19.797 -3.201 1 95.25 127 ALA B O 1
ATOM 2385 N N . THR B 1 128 ? 6.113 -19.406 -1.164 1 95.31 128 THR B N 1
ATOM 2386 C CA . THR B 1 128 ? 5.434 -20.688 -1.128 1 95.31 128 THR B CA 1
ATOM 2387 C C . THR B 1 128 ? 4.078 -20.609 -1.825 1 95.31 128 THR B C 1
ATOM 2389 O O . THR B 1 128 ? 3.482 -21.625 -2.162 1 95.31 128 THR B O 1
ATOM 2392 N N . GLY B 1 129 ? 3.553 -19.391 -1.929 1 96.75 129 GLY B N 1
ATOM 2393 C CA . GLY B 1 129 ? 2.285 -19.188 -2.609 1 96.75 129 GLY B CA 1
ATOM 2394 C C . GLY B 1 129 ? 1.09 -19.25 -1.679 1 96.75 129 GLY B C 1
ATOM 2395 O O . GLY B 1 129 ? -0.055 -19.109 -2.117 1 96.75 129 GLY B O 1
ATOM 2396 N N . GLY B 1 130 ? 1.337 -19.406 -0.366 1 96.38 130 GLY B N 1
ATOM 2397 C CA . GLY B 1 130 ? 0.269 -19.562 0.608 1 96.38 130 GLY B CA 1
ATOM 2398 C C . GLY B 1 130 ? -0.675 -18.375 0.655 1 96.38 130 GLY B C 1
ATOM 2399 O O . GLY B 1 130 ? -1.896 -18.547 0.677 1 96.38 130 GLY B O 1
ATOM 2400 N N . THR B 1 131 ? -0.115 -17.156 0.668 1 96.88 131 THR B N 1
ATOM 2401 C CA . THR B 1 131 ? -0.916 -15.938 0.722 1 96.88 131 THR B CA 1
ATOM 2402 C C . THR B 1 131 ? -1.851 -15.852 -0.481 1 96.88 131 THR B C 1
ATOM 2404 O O . THR B 1 131 ? -3.055 -15.641 -0.325 1 96.88 131 THR B O 1
ATOM 2407 N N . VAL B 1 132 ? -1.346 -16.094 -1.642 1 98.12 132 VAL B N 1
ATOM 2408 C CA . VAL B 1 132 ? -2.125 -15.938 -2.865 1 98.12 132 VAL B CA 1
ATOM 2409 C C . VAL B 1 132 ? -3.148 -17.062 -2.969 1 98.12 132 VAL B C 1
ATOM 2411 O O . VAL B 1 132 ? -4.277 -16.844 -3.414 1 98.12 132 VAL B O 1
ATOM 2414 N N . GLU B 1 133 ? -2.76 -18.25 -2.557 1 98.38 133 GLU B N 1
ATOM 2415 C CA . GLU B 1 133 ? -3.738 -19.344 -2.549 1 98.38 133 GLU B CA 1
ATOM 2416 C C . GLU B 1 133 ? -4.934 -19 -1.666 1 98.38 133 GLU B C 1
ATOM 2418 O O . GLU B 1 133 ? -6.086 -19.203 -2.059 1 98.38 133 GLU B O 1
ATOM 2423 N N . ALA B 1 134 ? -4.668 -18.531 -0.436 1 98.5 134 ALA B N 1
ATOM 2424 C CA . ALA B 1 134 ? -5.746 -18.109 0.458 1 98.5 134 ALA B CA 1
ATOM 2425 C C . ALA B 1 134 ? -6.613 -17.031 -0.196 1 98.5 134 ALA B C 1
ATOM 2427 O O . ALA B 1 134 ? -7.84 -17.062 -0.064 1 98.5 134 ALA B O 1
ATOM 2428 N N . THR B 1 135 ? -6 -16.141 -0.895 1 98.69 135 THR B N 1
ATOM 2429 C CA . THR B 1 135 ? -6.707 -15.062 -1.583 1 98.69 135 THR B CA 1
ATOM 2430 C C . THR B 1 135 ? -7.574 -15.617 -2.707 1 98.69 135 THR B C 1
ATOM 2432 O O . THR B 1 135 ? -8.727 -15.203 -2.877 1 98.69 135 THR B O 1
ATOM 2435 N N . VAL B 1 136 ? -7.051 -16.547 -3.498 1 98.69 136 VAL B N 1
ATOM 2436 C CA . VAL B 1 136 ? -7.797 -17.203 -4.566 1 98.69 136 VAL B CA 1
ATOM 2437 C C . VAL B 1 136 ? -9.062 -17.828 -4.004 1 98.69 136 VAL B C 1
ATOM 2439 O O . VAL B 1 136 ? -10.156 -17.656 -4.559 1 98.69 136 VAL B O 1
ATOM 2442 N N . LYS B 1 137 ? -8.922 -18.484 -2.875 1 98.5 137 LYS B N 1
ATOM 2443 C CA . LYS B 1 137 ? -10.055 -19.156 -2.25 1 98.5 137 LYS B CA 1
ATOM 2444 C C . LYS B 1 137 ? -11.109 -18.141 -1.799 1 98.5 137 LYS B C 1
ATOM 2446 O O . LYS B 1 137 ? -12.305 -18.375 -1.945 1 98.5 137 LYS B O 1
ATOM 2451 N N . LEU B 1 138 ? -10.656 -17.062 -1.239 1 98.69 138 LEU B N 1
ATOM 2452 C CA . LEU B 1 138 ? -11.578 -15.992 -0.85 1 98.69 138 LEU B CA 1
ATOM 2453 C C . LEU B 1 138 ? -12.383 -15.5 -2.051 1 98.69 138 LEU B C 1
ATOM 2455 O O . LEU B 1 138 ? -13.609 -15.383 -1.976 1 98.69 138 LEU B O 1
ATOM 2459 N N . VAL B 1 139 ? -11.711 -15.227 -3.18 1 98.75 139 VAL B N 1
ATOM 2460 C CA . VAL B 1 139 ? -12.352 -14.719 -4.387 1 98.75 139 VAL B CA 1
ATOM 2461 C C . VAL B 1 139 ? -13.367 -15.734 -4.902 1 98.75 139 VAL B C 1
ATOM 2463 O O . VAL B 1 139 ? -14.5 -15.375 -5.238 1 98.75 139 VAL B O 1
ATOM 2466 N N . GLN B 1 140 ? -12.977 -16.984 -4.902 1 98.5 140 GLN B N 1
ATOM 2467 C CA . GLN B 1 140 ? -13.828 -18.047 -5.422 1 98.5 140 GLN B CA 1
ATOM 2468 C C . GLN B 1 140 ? -15.078 -18.219 -4.559 1 98.5 140 GLN B C 1
ATOM 2470 O O . GLN B 1 140 ? -16.172 -18.422 -5.078 1 98.5 140 GLN B O 1
ATOM 2475 N N . ARG B 1 141 ? -14.906 -18.094 -3.283 1 98.12 141 ARG B N 1
ATOM 2476 C CA . ARG B 1 141 ? -16.031 -18.219 -2.365 1 98.12 141 ARG B CA 1
ATOM 2477 C C . ARG B 1 141 ? -17.062 -17.109 -2.607 1 98.12 141 ARG B C 1
ATOM 2479 O O . ARG B 1 141 ? -18.25 -17.281 -2.314 1 98.12 141 ARG B O 1
ATOM 2486 N N . LEU B 1 142 ? -16.594 -16.031 -3.166 1 98.25 142 LEU B N 1
ATOM 2487 C CA . LEU B 1 142 ? -17.484 -14.922 -3.424 1 98.25 142 LEU B CA 1
ATOM 2488 C C . LEU B 1 142 ? -18 -14.953 -4.863 1 98.25 142 LEU B C 1
ATOM 2490 O O . LEU B 1 142 ? -18.703 -14.047 -5.297 1 98.25 142 LEU B O 1
ATOM 2494 N N . GLY B 1 143 ? -17.531 -15.93 -5.633 1 97.94 143 GLY B N 1
ATOM 2495 C CA . GLY B 1 143 ? -18.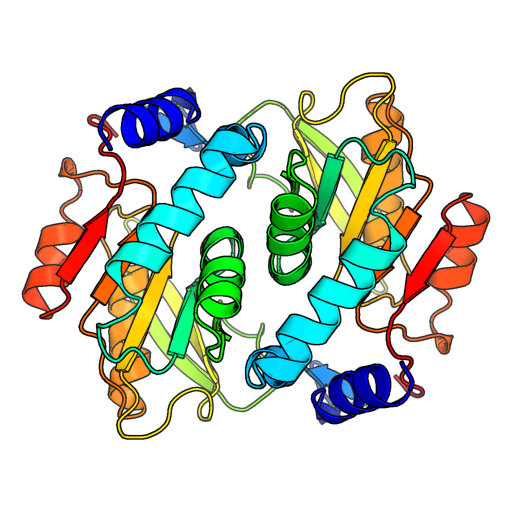094 -16.156 -6.957 1 97.94 143 GLY B CA 1
ATOM 2496 C C . GLY B 1 143 ? -17.219 -15.594 -8.07 1 97.94 143 GLY B C 1
ATOM 2497 O O . GLY B 1 143 ? -17.609 -15.617 -9.242 1 97.94 143 GLY B O 1
ATOM 2498 N N . GLY B 1 144 ? -16.047 -15.078 -7.719 1 98.56 144 GLY B N 1
ATOM 2499 C CA . GLY B 1 144 ? -15.117 -14.586 -8.719 1 98.56 144 GLY B CA 1
ATOM 2500 C C . GLY B 1 144 ? -14.172 -15.648 -9.227 1 98.56 144 GLY B C 1
ATOM 2501 O O . GLY B 1 144 ? -14.164 -16.781 -8.719 1 98.56 144 GLY B O 1
ATOM 2502 N N . THR B 1 145 ? -13.422 -15.258 -10.227 1 98.56 145 THR B N 1
ATOM 2503 C CA . THR B 1 145 ? -12.398 -16.141 -10.789 1 98.56 145 THR B CA 1
ATOM 2504 C C . THR B 1 145 ? -11.023 -15.477 -10.742 1 98.56 145 THR B C 1
ATOM 2506 O O . THR B 1 145 ? -10.906 -14.266 -10.93 1 98.56 145 THR B O 1
ATOM 2509 N N . VAL B 1 146 ? -10.094 -16.266 -10.461 1 98.75 146 VAL B N 1
ATOM 2510 C CA . VAL B 1 146 ? -8.703 -15.844 -10.539 1 98.75 146 VAL B CA 1
ATOM 2511 C C . VAL B 1 146 ? -7.945 -16.734 -11.523 1 98.75 146 VAL B C 1
ATOM 2513 O O . VAL B 1 146 ? -7.715 -17.906 -11.258 1 98.75 146 VAL B O 1
ATOM 2516 N N . LYS B 1 147 ? -7.531 -16.125 -12.578 1 98.5 147 LYS B N 1
ATOM 2517 C CA . LYS B 1 147 ? -6.742 -16.875 -13.562 1 98.5 147 LYS B CA 1
ATOM 2518 C C . LYS B 1 147 ? -5.297 -16.391 -13.586 1 98.5 147 LYS B C 1
ATOM 2520 O O . LYS B 1 147 ? -4.418 -17.062 -14.117 1 98.5 147 LYS B O 1
ATOM 2525 N N . HIS B 1 148 ? -5.109 -15.195 -13.023 1 98.88 148 HIS B N 1
ATOM 2526 C CA . HIS B 1 148 ? -3.793 -14.578 -13.141 1 98.88 148 HIS B CA 1
ATOM 2527 C C . HIS B 1 148 ? -3.34 -13.984 -11.812 1 98.88 148 HIS B C 1
ATOM 2529 O O . HIS B 1 148 ? -4.152 -13.422 -11.07 1 98.88 148 HIS B O 1
ATOM 2535 N N . ALA B 1 149 ? -2.115 -14.086 -11.562 1 98.88 149 ALA B N 1
ATOM 2536 C CA . ALA B 1 149 ? -1.408 -13.383 -10.492 1 98.88 149 ALA B CA 1
ATOM 2537 C C . ALA B 1 149 ? -0.062 -12.859 -10.977 1 98.88 149 ALA B C 1
ATOM 2539 O O . ALA B 1 149 ? 0.586 -13.477 -11.828 1 98.88 149 ALA B O 1
ATOM 2540 N N . ALA B 1 150 ? 0.301 -11.75 -10.508 1 98.94 150 ALA B N 1
ATOM 2541 C CA . ALA B 1 150 ? 1.571 -11.141 -10.906 1 98.94 150 ALA B CA 1
ATOM 2542 C C . ALA B 1 150 ? 2.43 -10.828 -9.688 1 98.94 150 ALA B C 1
ATOM 2544 O O . ALA B 1 150 ? 1.907 -10.453 -8.633 1 98.94 150 ALA B O 1
ATOM 2545 N N . PHE B 1 151 ? 3.697 -10.938 -9.859 1 98.81 151 PHE B N 1
ATOM 2546 C CA . PHE B 1 151 ? 4.695 -10.703 -8.82 1 98.81 151 PHE B CA 1
ATOM 2547 C C . PHE B 1 151 ? 5.914 -9.984 -9.398 1 98.81 151 PHE B C 1
ATOM 2549 O O . PHE B 1 151 ? 6.246 -10.164 -10.57 1 98.81 151 PHE B O 1
ATOM 2556 N N . VAL B 1 152 ? 6.543 -9.219 -8.523 1 98.81 152 VAL B N 1
ATOM 2557 C CA . VAL B 1 152 ? 7.816 -8.617 -8.922 1 98.81 152 VAL B CA 1
ATOM 2558 C C . VAL B 1 152 ? 8.922 -9.664 -8.828 1 98.81 152 VAL B C 1
ATOM 2560 O O . VAL B 1 152 ? 9.695 -9.844 -9.781 1 98.81 152 VAL B O 1
ATOM 2563 N N . ILE B 1 153 ? 8.906 -10.414 -7.727 1 98.62 153 ILE B N 1
ATOM 2564 C CA . ILE B 1 153 ? 9.977 -11.352 -7.426 1 98.62 153 ILE B CA 1
ATOM 2565 C C . ILE B 1 153 ? 9.414 -12.766 -7.332 1 98.62 153 ILE B C 1
ATOM 2567 O O . ILE B 1 153 ? 8.359 -12.984 -6.73 1 98.62 153 ILE B O 1
ATOM 2571 N N . ASN B 1 154 ? 10.094 -13.68 -7.867 1 98.31 154 ASN B N 1
ATOM 2572 C CA . ASN B 1 154 ? 9.828 -15.109 -7.703 1 98.31 154 ASN B CA 1
ATOM 2573 C C . ASN B 1 154 ? 11.008 -15.836 -7.078 1 98.31 154 ASN B C 1
ATOM 2575 O O . ASN B 1 154 ? 12.164 -15.578 -7.434 1 98.31 154 ASN B O 1
ATOM 2579 N N . LEU B 1 155 ? 10.727 -16.609 -6.062 1 97.38 155 LEU B N 1
ATOM 2580 C CA . LEU B 1 155 ? 11.688 -17.562 -5.504 1 97.38 155 LEU B CA 1
ATOM 2581 C C . LEU B 1 155 ? 11.344 -18.984 -5.914 1 97.38 155 LEU B C 1
ATOM 2583 O O . LEU B 1 155 ? 10.695 -19.719 -5.164 1 97.38 155 LEU B O 1
ATOM 2587 N N . PRO B 1 156 ? 11.836 -19.438 -7 1 96.94 156 PRO B N 1
ATOM 2588 C CA . PRO B 1 156 ? 11.375 -20.672 -7.629 1 96.94 156 PRO B CA 1
ATOM 2589 C C . PRO B 1 156 ? 11.547 -21.891 -6.723 1 96.94 156 PRO B C 1
ATOM 2591 O O . PRO B 1 156 ? 10.711 -22.797 -6.742 1 96.94 156 PRO B O 1
ATOM 2594 N N . GLU B 1 157 ? 12.5 -21.922 -5.883 1 95.56 157 GLU B N 1
ATOM 2595 C CA . GLU B 1 157 ? 12.844 -23.094 -5.086 1 95.56 157 GLU B CA 1
ATOM 2596 C C . GLU B 1 157 ? 11.805 -23.344 -3.998 1 95.56 157 GLU B C 1
ATOM 2598 O O . GLU B 1 157 ? 11.766 -24.422 -3.404 1 95.56 157 GLU B O 1
ATOM 2603 N N . LEU B 1 158 ? 10.953 -22.422 -3.816 1 95.06 158 LEU B N 1
ATOM 2604 C CA . LEU B 1 158 ? 10.016 -22.547 -2.705 1 95.06 158 LEU B CA 1
ATOM 2605 C C . LEU B 1 158 ? 8.68 -23.094 -3.188 1 95.06 158 LEU B C 1
ATOM 2607 O O . LEU B 1 158 ? 7.77 -23.328 -2.383 1 95.06 158 LEU B O 1
ATOM 2611 N N . GLY B 1 159 ? 8.477 -23.188 -4.52 1 96.19 159 GLY B N 1
ATOM 2612 C CA . GLY B 1 159 ? 7.418 -24 -5.094 1 96.19 159 GLY B CA 1
ATOM 2613 C C . GLY B 1 159 ? 6.109 -23.25 -5.258 1 96.19 159 GLY B C 1
ATOM 2614 O O . GLY B 1 159 ? 5.082 -23.859 -5.586 1 96.19 159 GLY B O 1
ATOM 2615 N N . GLY B 1 160 ? 6.125 -21.969 -5.031 1 97.38 160 GLY B N 1
ATOM 2616 C CA . GLY B 1 160 ? 4.902 -21.188 -5.09 1 97.38 160 GLY B CA 1
ATOM 2617 C C . GLY B 1 160 ? 4.258 -21.188 -6.465 1 97.38 160 GLY B C 1
ATOM 2618 O O . GLY B 1 160 ? 3.033 -21.281 -6.582 1 97.38 160 GLY B O 1
ATOM 2619 N N . GLU B 1 161 ? 5.016 -21.078 -7.469 1 97.94 161 GLU B N 1
ATOM 2620 C CA . GLU B 1 161 ? 4.496 -21.062 -8.836 1 97.94 161 GLU B CA 1
ATOM 2621 C C . GLU B 1 161 ? 3.756 -22.359 -9.156 1 97.94 161 GLU B C 1
ATOM 2623 O O . GLU B 1 161 ? 2.646 -22.312 -9.695 1 97.94 161 GLU B O 1
ATOM 2628 N N . LYS B 1 162 ? 4.367 -23.453 -8.844 1 98.19 162 LYS B N 1
ATOM 2629 C CA . LYS B 1 162 ? 3.734 -24.75 -9.086 1 98.19 162 LYS B CA 1
ATOM 2630 C C . LYS B 1 162 ? 2.428 -24.875 -8.305 1 98.19 162 LYS B C 1
ATOM 2632 O O . LYS B 1 162 ? 1.422 -25.344 -8.844 1 98.19 162 LYS B O 1
ATOM 2637 N N . ARG B 1 163 ? 2.506 -24.469 -7.047 1 97.81 163 ARG B N 1
ATOM 2638 C CA . ARG B 1 163 ? 1.325 -24.5 -6.191 1 97.81 163 ARG B CA 1
ATOM 2639 C C . ARG B 1 163 ? 0.162 -23.75 -6.832 1 97.81 163 ARG B C 1
ATOM 2641 O O . ARG B 1 163 ? -0.952 -24.281 -6.91 1 97.81 163 ARG B O 1
ATOM 2648 N N . LEU B 1 164 ? 0.422 -22.562 -7.34 1 98.56 164 LEU B N 1
ATOM 2649 C CA . LEU B 1 164 ? -0.623 -21.719 -7.91 1 98.56 164 LEU B CA 1
ATOM 2650 C C . LEU B 1 164 ? -1.056 -22.234 -9.281 1 98.56 164 LEU B C 1
ATOM 2652 O O . LEU B 1 164 ? -2.24 -22.188 -9.617 1 98.56 164 LEU B O 1
ATOM 2656 N N . ASN B 1 165 ? -0.132 -22.734 -10.031 1 98.62 165 ASN B N 1
ATOM 2657 C CA . ASN B 1 165 ? -0.484 -23.344 -11.305 1 98.62 165 ASN B CA 1
ATOM 2658 C C . ASN B 1 165 ? -1.438 -24.531 -11.117 1 98.62 165 ASN B C 1
ATOM 2660 O O . ASN B 1 165 ? -2.371 -24.703 -11.898 1 98.62 165 ASN B O 1
ATOM 2664 N N . ASN B 1 166 ? -1.207 -25.25 -10.102 1 98.19 166 ASN B N 1
ATOM 2665 C CA . ASN B 1 166 ? -2.064 -26.391 -9.797 1 98.19 166 ASN B CA 1
ATOM 2666 C C . ASN B 1 166 ? -3.482 -25.953 -9.445 1 98.19 166 ASN B C 1
ATOM 2668 O O . ASN B 1 166 ? -4.426 -26.734 -9.555 1 98.19 166 ASN B O 1
ATOM 2672 N N . LEU B 1 167 ? -3.596 -24.719 -9.031 1 97.62 167 LEU B N 1
ATOM 2673 C CA . LEU B 1 167 ? -4.906 -24.156 -8.734 1 97.62 167 LEU B CA 1
ATOM 2674 C C . LEU B 1 167 ? -5.531 -23.547 -9.992 1 97.62 167 LEU B C 1
ATOM 2676 O O . LEU B 1 167 ? -6.637 -23 -9.938 1 97.62 167 LEU B O 1
ATOM 2680 N N . GLY B 1 168 ? -4.793 -23.562 -11.078 1 98.19 168 GLY B N 1
ATOM 2681 C CA . GLY B 1 168 ? -5.277 -22.969 -12.312 1 98.19 168 GLY B CA 1
ATOM 2682 C C . GLY B 1 168 ? -4.93 -21.5 -12.461 1 98.19 168 GLY B C 1
ATOM 2683 O O . GLY B 1 168 ? -5.543 -20.797 -13.258 1 98.19 168 GLY B O 1
ATOM 2684 N N . VAL B 1 169 ? -3.99 -21.031 -11.656 1 98.75 169 VAL B N 1
ATOM 2685 C CA . VAL B 1 169 ? -3.594 -19.625 -11.703 1 98.75 169 VAL B CA 1
ATOM 2686 C C . VAL B 1 169 ? -2.268 -19.484 -12.445 1 98.75 169 VAL B C 1
ATOM 2688 O O . VAL B 1 169 ? -1.261 -20.078 -12.047 1 98.75 169 VAL B O 1
ATOM 2691 N N . ASP B 1 170 ? -2.258 -18.734 -13.5 1 98.62 170 ASP B N 1
ATOM 2692 C CA . ASP B 1 170 ? -1.04 -18.406 -14.234 1 98.62 170 ASP B CA 1
ATOM 2693 C C . ASP B 1 170 ? -0.263 -17.297 -13.539 1 98.62 170 ASP B C 1
ATOM 2695 O O . ASP B 1 170 ? -0.8 -16.203 -13.305 1 98.62 170 ASP B O 1
ATOM 2699 N N . CYS B 1 171 ? 0.937 -17.562 -13.297 1 98.56 171 CYS B N 1
ATOM 2700 C CA . CYS B 1 171 ? 1.772 -16.594 -12.586 1 98.56 171 CYS B CA 1
ATOM 2701 C C . CYS B 1 171 ? 2.658 -15.82 -13.562 1 98.56 171 CYS B C 1
ATOM 2703 O O . CYS B 1 171 ? 3.305 -16.422 -14.422 1 98.56 171 CYS B O 1
ATOM 2705 N N . TYR B 1 172 ? 2.646 -14.531 -13.5 1 98.75 172 TYR B N 1
ATOM 2706 C CA . TYR B 1 172 ? 3.59 -13.656 -14.188 1 98.75 172 TYR B CA 1
ATOM 2707 C C . TYR B 1 172 ? 4.578 -13.039 -13.203 1 98.75 172 TYR B C 1
ATOM 2709 O O . TYR B 1 172 ? 4.188 -12.289 -12.312 1 98.75 172 TYR B O 1
ATOM 2717 N N . THR B 1 173 ? 5.805 -13.367 -13.32 1 98.62 173 THR B N 1
ATOM 2718 C CA . THR B 1 173 ? 6.852 -12.859 -12.438 1 98.62 173 THR B CA 1
ATOM 2719 C C . THR B 1 173 ? 7.902 -12.094 -13.227 1 98.62 173 THR B C 1
ATOM 2721 O O . THR B 1 173 ? 8.25 -12.469 -14.352 1 98.62 173 THR B O 1
ATOM 2724 N N . LEU B 1 174 ? 8.398 -11.047 -12.719 1 98.62 174 LEU B N 1
ATOM 2725 C CA . LEU B 1 174 ? 9.312 -10.188 -13.469 1 98.62 174 LEU B CA 1
ATOM 2726 C C . LEU B 1 174 ? 10.75 -10.672 -13.336 1 98.62 174 LEU B C 1
ATOM 2728 O O . LEU B 1 174 ? 11.484 -10.75 -14.328 1 98.62 174 LEU B O 1
ATOM 2732 N N . VAL B 1 175 ? 11.164 -10.977 -12.047 1 98.5 175 VAL B N 1
ATOM 2733 C CA . VAL B 1 175 ? 12.547 -11.391 -11.859 1 98.5 175 VAL B CA 1
ATOM 2734 C C . VAL B 1 175 ? 12.602 -12.602 -10.93 1 98.5 175 VAL B C 1
ATOM 2736 O O . VAL B 1 175 ? 11.797 -12.711 -10 1 98.5 175 VAL B O 1
ATOM 2739 N N . ASN B 1 176 ? 13.523 -13.477 -11.133 1 97.75 176 ASN B N 1
ATOM 2740 C CA . ASN B 1 176 ? 13.773 -14.656 -10.312 1 97.75 176 ASN B CA 1
ATOM 2741 C C . ASN B 1 176 ? 15.047 -14.5 -9.492 1 97.75 176 ASN B C 1
ATOM 2743 O O . ASN B 1 176 ? 16.047 -13.984 -9.984 1 97.75 176 ASN B O 1
ATOM 2747 N N . PHE B 1 177 ? 14.969 -14.797 -8.273 1 96.94 177 PHE B N 1
ATOM 2748 C CA . PHE B 1 177 ? 16.156 -14.938 -7.43 1 96.94 177 PHE B CA 1
ATOM 2749 C C . PHE B 1 177 ? 16.312 -16.375 -6.949 1 96.94 177 PHE B C 1
ATOM 2751 O O . PHE B 1 177 ? 15.336 -17 -6.52 1 96.94 177 PHE B O 1
ATOM 2758 N N . GLU B 1 178 ? 17.484 -16.797 -7.105 1 90.5 178 GLU B N 1
ATOM 2759 C CA . GLU B 1 178 ? 17.812 -18.125 -6.594 1 90.5 178 GLU B CA 1
ATOM 2760 C C . GLU B 1 178 ? 18.344 -18.047 -5.164 1 90.5 178 GLU B C 1
ATOM 2762 O O . GLU B 1 178 ? 18.844 -17.016 -4.738 1 90.5 178 GLU B O 1
ATOM 2767 N N . GLY B 1 179 ? 18.266 -19.078 -4.434 1 79.12 179 GLY B N 1
ATOM 2768 C CA . GLY B 1 179 ? 18.766 -19.109 -3.068 1 79.12 179 GLY B CA 1
ATOM 2769 C C . GLY B 1 179 ? 17.906 -18.328 -2.098 1 79.12 179 GLY B C 1
ATOM 2770 O O . GLY B 1 179 ? 17.312 -17.297 -2.467 1 79.12 179 GLY B O 1
ATOM 2771 N N . HIS B 1 180 ? 17.422 -19.047 -1.042 1 74.31 180 HIS B N 1
ATOM 2772 C CA . HIS B 1 180 ? 16.562 -18.391 -0.049 1 74.31 180 HIS B CA 1
ATOM 2773 C C . HIS B 1 180 ? 17 -18.75 1.367 1 74.31 180 HIS B C 1
ATOM 2775 O O . HIS B 1 180 ? 17.688 -19.75 1.575 1 74.31 180 HIS B O 1
#

Secondary structure (DSSP, 8-state):
-HHHHHHHHHT-EEEET-SSTT-EEEEHHHHHT-HHHHHHHHHHHHHHHTTTT--EEEEETTHHHHHHHHHHHHHT--EEEEBSTT--SS-EEEEEEE-SSSEEEEEEEGGG--TT-EEEEEEEEESS-HHHHHHHHHHHHTT-EEEEEEEEEE-GGG-HHHHHHHTTPEEEEEEE----/-HHHHHHHHHT-EEEET-SSTT-EEEEHHHHHT-HHHHHHHHHHHHHHHTTTT--EEEEETTHHHHHHHHHHHHHT--EEEEBSTT--SS-EEEEEEE-SSSEEEEEEEGGG--TT-EEEEEEEEESS-HHHHHHHHHHHHTT-EEEEEEEEEE-GGG-HHHHHHHTTPEEEEEEE----

pLDDT: mean 96.77, std 5.04, range [58.94, 98.94]

Foldseek 3Di:
DVVLLVLLVVQWDWDAQPPHHQDTDTHNVSLVVPVSNLVSLLVVVLVVCLPVQAAEEEAEPDQSCVNRVVNCVVSVHHYFYKYFPPPDDAAWDKFWFDDPPDIGMIIGHLPREAAPGEYEYEDAEFALQGRVVRVQVRNVVSRYHYQEYEYAEYEPVRCNQVVVVVVNHHYHYSDYDYGD/DVVLLVLLVVQWDWDAQPPHHQDTDTHNVSLVVPVSNLVSLLVVVLVVCLPVQAAEEEAEPDQSCVNRVVNCVVSVHHYFYKYFPPPDDAAWDKFWFDDPPDIGMIIGHLPREAAPGEYEYEDAEFALQGRVVRVQVRNVVSHYHYQEYEYAEYEPVRCNQVVVVVVNHHYHYSDYDYGD

Organism: Haemophilus influenzae (strain PittEE) (NCBI:txid374930)

Radius of gyration: 19.49 Å; Cα contacts (8 Å, |Δi|>4): 785; chains: 2; bounding box: 42×50×47 Å

InterPro domains:
  IPR000836 Phosphoribosyltransferase domain [PF00156] (29-160)
  IPR000836 Phosphoribosyltransferase domain [cd06223] (42-174)
  IPR005764 Adenine phosphoribosyl transferase [MF_00004] (8-177)
  IPR005764 Adenine phosphoribosyl transferase [TIGR01090] (8-176)
  IPR029057 Phosphoribosyltransferase-like [G3DSA:3.40.50.2020] (1-180)
  IPR029057 Phosphoribosyltransferase-like [SSF53271] (10-177)
  IPR050120 Adenine phosphoribosyltransferase [PTHR11776] (4-175)